Protein 3ZY2 (pdb70)

B-factor: mean 23.76, std 9.22, range [5.81, 53.44]

GO terms:
  GO:0036066 protein O-linked glycosylation via fucose (P, IDA)
  GO:0046922 peptide-O-fucosyltransferase activity (F, IDA)

Solvent-accessible surface area: 15994 Å² total; per-residue (Å²): 159,64,26,116,51,2,6,0,0,0,0,0,8,84,31,139,6,4,29,0,0,1,11,0,0,7,0,0,27,7,0,105,59,24,71,10,6,0,0,0,0,7,0,4,17,74,119,66,132,119,27,103,29,9,64,2,66,100,0,1,62,46,52,13,0,50,162,34,14,108,22,20,27,14,108,78,0,39,135,157,8,14,76,119,27,1,37,86,126,60,15,55,1,4,9,117,72,59,119,197,193,84,5,1,74,11,60,124,56,95,8,53,10,45,1,0,82,103,11,124,0,69,43,93,27,51,28,61,8,27,103,9,96,60,6,46,105,88,131,10,125,125,68,3,62,28,164,102,38,14,4,1,0,2,8,58,8,2,6,44,56,43,7,105,39,181,19,55,55,10,1,92,50,4,126,9,10,76,92,1,28,76,76,0,84,141,31,17,104,86,57,6,57,119,43,0,0,0,0,5,4,46,34,28,62,84,7,62,116,52,0,100,142,39,78,78,127,68,30,174,49,44,66,4,0,28,16,18,10,12,134,51,10,134,124,27,72,3,43,123,100,12,0,31,18,37,114,132,56,10,40,125,43,1,38,96,54,0,37,69,58,36,4,109,2,0,0,0,1,12,61,132,42,14,5,38,115,74,0,29,108,28,0,130,113,98,162,17,102,4,48,74,23,146,120,41,64,47,14,1,0,1,3,0,0,2,89,2,48,15,0,2,0,2,0,0,2,11,36,0,5,0,0,41,2,26,3,38,51,47,47,192,76,97,128,83,32,18,12,3,40,105

Sequence (342 aa):
ATDPNGYIVFCPCMGRFGNQVDQFLGVLAFAKALDRTLVLPNFIEFKHPETKMIPFEFLFQVGTVAKYTRVVTMQEFTKKIMPTVWPPEKRKAFCWTPRQEPGCHSKEGNPFGPYWDQIDVSFVGDEYFGDIPGGFDLKWLEKFPSEEYPVLAFSSAPAPFPSKGKVWSIQKYLRWSSRITEQAKKFISANLAKPFVAVHLRNDADWVRVCEHIDTTTNRPLFASEQCLGEGHHLGTLTKEICSPSKQQILEQIVEKVGSIGAKSVFVASDKDHMIDEINEALKPYEIEAHRQEPDDMYTSLAIMGRADLFVGNCVSTFSHIVKRERDHAGQSPRPSAFFGI

Nearest PDB structures (foldseek):
  3zy2-assembly1_A-2  TM=1.003E+00  e=2.128E-72  Caenorhabditis elegans
  3zy6-assembly1_A-2  TM=1.002E+00  e=1.159E-68  Caenorhabditis elegans
  3zy5-assembly1_A-2  TM=9.896E-01  e=3.744E-67  Caenorhabditis elegans
  3zy4-assembly1_A-2  TM=9.705E-01  e=1.973E-64  Caenorhabditis elegans
  5ux6-assembly2_B  TM=9.312E-01  e=9.063E-37  Homo sapiens

Radius of gyration: 21.38 Å; Cα contacts (8 Å, |Δi|>4): 638; chains: 1; bounding box: 46×38×68 Å

Foldseek 3Di:
DADLQAEEEEELFDDADLSSVQLVLQLLVLCQLSVHAYAFAFHWDDPDPDIDTHWLQQWFPPVLLVVSDHYDYPCCCLPPNCVPQPNQVLAEEEDAFFDDVTADPQQPDPPSVVRCVVSPHDHDYYDHQNPPPPQSVRVCCVVAPCVSPNYHYYSHRSGDPNHDPVSLLSLLSGHTHPVLLVVLVVCCVVPFDPQEEEEEAEDDPVQLVVQVPDDQVCQAAAGQLCLPQNVRSVNDHDHSCLSHNDPVLVLVVNLVVCVVRVGQEYEYAYPDCSCQVVNQVSCVVSPHGYDYDVVHDLSSSLSNQLVHQEYEYRRNDSSVSSSQSSQCHNDPHHRYYHYRPD

InterPro domains:
  IPR019378 GDP-fucose protein O-fucosyltransferase [PF10250] (31-366)
  IPR039922 GDP-fucose protein O-fucosyltransferase 1 [PTHR21420] (7-387)
  IPR039922 GDP-fucose protein O-fucosyltransferase 1 [cd11302] (27-381)

Secondary structure (DSSP, 8-state):
---TT-EEEE---SSSHHHHHHHHHHHHHHHHHHT-EEEPPPEEE-SSSS-EEE-HHHHB-HHHHTTTS-EE-HHHIIIIIHHHHS-GGG-EEEESS-B---B--TTSSTTHHHHHHHTT----EEEE-TTSTTTT---HHHHS-TTT-SEEEESS-SS-SSPPGGGGGGGGG--B-HHHHHHHHHHHHHH-PSSEEEEEE---HHHHHHHHT--TTT----TTTHHHH-GGGTT----HHHHS--HHHHHHHHHHHHHHHT-SEEEEEESS---HHHHHHHHGGGT--EE--SS--HHHHHHHHHHSSEEEE-TT-HHHHHHHHHHHHSSSSPPPEEETT-

Structure (mmCIF, N/CA/C/O backbone):
data_3ZY2
#
_entry.id   3ZY2
#
_cell.length_a   145.018
_cell.length_b   38.247
_cell.length_c   68.196
_cell.angle_alpha   90.00
_cell.angle_beta   103.07
_cell.angle_gamma   90.00
#
_symmetry.space_group_name_H-M   'C 1 2 1'
#
loop_
_entity.id
_entity.type
_entity.pdbx_description
1 polymer 'PUTATIVE GDP-FUCOSE PROTEIN O-FUCOSYLTRANSFERASE 1'
2 non-polymer 'MANGANESE (II) ION'
3 non-polymer "GUANOSINE-5'-DIPHOSPHATE"
4 water water
#
loop_
_atom_site.group_PDB
_atom_site.id
_atom_site.type_symbol
_atom_site.label_atom_id
_atom_site.label_alt_id
_atom_site.label_comp_id
_atom_site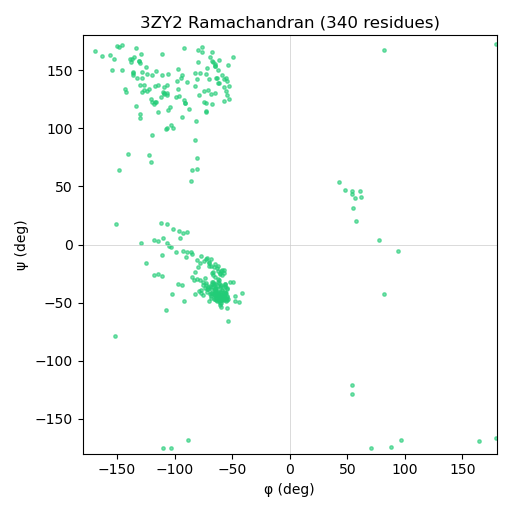.label_asym_id
_atom_site.label_entity_id
_atom_site.label_seq_id
_atom_site.pdbx_PDB_ins_code
_atom_site.Cartn_x
_atom_site.Cartn_y
_atom_site.Cartn_z
_atom_site.occupancy
_atom_site.B_iso_or_equiv
_atom_site.auth_seq_id
_atom_site.auth_comp_id
_atom_site.auth_asym_id
_atom_site.auth_atom_id
_atom_site.pdbx_PDB_model_num
ATOM 1 N N . ALA A 1 4 ? 34.753 -27.060 -7.838 1.00 42.80 25 ALA A N 1
ATOM 2 C CA . ALA A 1 4 ? 33.547 -27.359 -8.655 1.00 42.41 25 ALA A CA 1
ATOM 3 C C . ALA A 1 4 ? 32.272 -27.031 -7.878 1.00 40.38 25 ALA A C 1
ATOM 4 O O . ALA A 1 4 ? 32.279 -26.991 -6.645 1.00 40.65 25 ALA A O 1
ATOM 6 N N . THR A 1 5 ? 31.189 -26.785 -8.604 1.00 39.27 26 THR A N 1
ATOM 7 C CA . THR A 1 5 ? 29.890 -26.521 -7.985 1.00 36.91 26 THR A CA 1
ATOM 8 C C . THR A 1 5 ? 29.111 -27.829 -7.843 1.00 35.97 26 THR A C 1
ATOM 9 O O . THR A 1 5 ? 29.502 -28.858 -8.396 1.00 36.92 26 THR A O 1
ATOM 13 N N . ASP A 1 6 ? 28.016 -27.791 -7.093 1.00 33.26 27 ASP A N 1
ATOM 14 C CA . ASP A 1 6 ? 27.177 -28.968 -6.883 1.00 32.19 27 ASP A CA 1
ATOM 15 C C . ASP A 1 6 ? 26.372 -29.309 -8.151 1.00 32.31 27 ASP A C 1
ATOM 16 O O . ASP A 1 6 ? 25.498 -28.542 -8.568 1.00 31.20 27 ASP A O 1
ATOM 21 N N . PRO A 1 7 ? 26.673 -30.473 -8.770 1.00 33.22 28 PRO A N 1
ATOM 22 C CA . PRO A 1 7 ? 25.951 -30.891 -9.976 1.00 33.58 28 PRO A CA 1
ATOM 23 C C . PRO A 1 7 ? 24.447 -31.031 -9.765 1.00 32.67 28 PRO A C 1
ATOM 24 O O . PRO A 1 7 ? 23.687 -30.907 -10.728 1.00 32.73 28 PRO A O 1
ATOM 28 N N . ASN A 1 8 ? 24.030 -31.303 -8.526 1.00 31.81 29 ASN A N 1
ATOM 29 C CA . ASN A 1 8 ? 22.604 -31.397 -8.196 1.00 30.68 29 ASN A CA 1
ATOM 30 C C . ASN A 1 8 ? 21.921 -30.041 -8.056 1.00 29.46 29 ASN A C 1
ATOM 31 O O . ASN A 1 8 ? 20.700 -29.956 -8.055 1.00 28.75 29 ASN A O 1
ATOM 36 N N . GLY A 1 9 ? 22.712 -28.985 -7.913 1.00 27.95 30 GLY A N 1
ATOM 37 C CA . GLY A 1 9 ? 22.143 -27.649 -7.826 1.00 25.86 30 GLY A CA 1
ATOM 38 C C . GLY A 1 9 ? 21.966 -27.142 -6.408 1.00 24.26 30 GLY A C 1
ATOM 39 O O . GLY A 1 9 ? 22.483 -27.737 -5.438 1.00 24.36 30 GLY A O 1
ATOM 40 N N . TYR A 1 10 ? 21.229 -26.042 -6.309 1.00 22.91 31 TYR A N 1
ATOM 41 C CA . TYR A 1 10 ? 21.115 -25.254 -5.070 1.00 21.36 31 TYR A CA 1
ATOM 42 C C . TYR A 1 10 ? 19.682 -24.923 -4.703 1.00 20.64 31 TYR A C 1
ATOM 43 O O . TYR A 1 10 ? 18.781 -24.914 -5.549 1.00 20.49 31 TYR A O 1
ATOM 52 N N . ILE A 1 11 ? 19.486 -24.632 -3.421 1.00 19.08 32 ILE A N 1
ATOM 53 C CA . ILE A 1 11 ? 18.253 -24.039 -2.922 1.00 17.79 32 ILE A CA 1
ATOM 54 C C . ILE A 1 11 ? 18.619 -22.741 -2.231 1.00 17.25 32 ILE A C 1
ATOM 55 O O . ILE A 1 11 ? 19.552 -22.725 -1.430 1.00 16.80 32 ILE A O 1
ATOM 60 N N . VAL A 1 12 ? 17.880 -21.681 -2.525 1.00 16.63 33 VAL A N 1
ATOM 61 C CA . VAL A 1 12 ? 18.046 -20.389 -1.827 1.00 16.83 33 VAL A CA 1
ATOM 62 C C . VAL A 1 12 ? 16.662 -19.903 -1.439 1.00 16.70 33 VAL A C 1
ATOM 63 O O . VAL A 1 12 ? 15.685 -20.140 -2.171 1.00 16.67 33 VAL A O 1
ATOM 67 N N . PHE A 1 13 ? 16.550 -19.282 -0.270 1.00 16.66 34 PHE A N 1
ATOM 68 C CA . PHE A 1 13 ? 15.231 -18.855 0.215 1.00 16.84 34 PHE A CA 1
ATOM 69 C C . PHE A 1 13 ? 15.338 -17.659 1.126 1.00 17.03 34 PHE A C 1
ATOM 70 O O . PHE A 1 13 ? 16.417 -17.381 1.693 1.00 15.86 34 PHE A O 1
ATOM 78 N N . CYS A 1 14 ? 14.209 -16.969 1.259 1.00 17.79 35 CYS A N 1
ATOM 79 C CA . CYS A 1 14 ? 14.031 -15.912 2.246 1.00 18.12 35 CYS A CA 1
ATOM 80 C C . CYS A 1 14 ? 13.299 -16.452 3.469 1.00 17.58 35 CYS A C 1
ATOM 81 O O . CYS A 1 14 ? 12.201 -17.014 3.310 1.00 17.58 35 CYS A O 1
ATOM 84 N N . PRO A 1 15 ? 13.871 -16.251 4.682 1.00 17.57 36 PRO A N 1
ATOM 85 C CA . PRO A 1 15 ? 13.109 -16.533 5.893 1.00 17.22 36 PRO A CA 1
ATOM 86 C C . PRO A 1 15 ? 12.215 -15.323 6.124 1.00 17.11 36 PRO A C 1
ATOM 87 O O . PRO A 1 15 ? 12.470 -14.494 7.002 1.00 16.16 36 PRO A O 1
ATOM 91 N N . CYS A 1 16 ? 11.179 -15.229 5.302 1.00 17.28 37 CYS A N 1
ATOM 92 C CA . CYS A 1 16 ? 10.469 -13.968 5.122 1.00 18.19 37 CYS A CA 1
ATOM 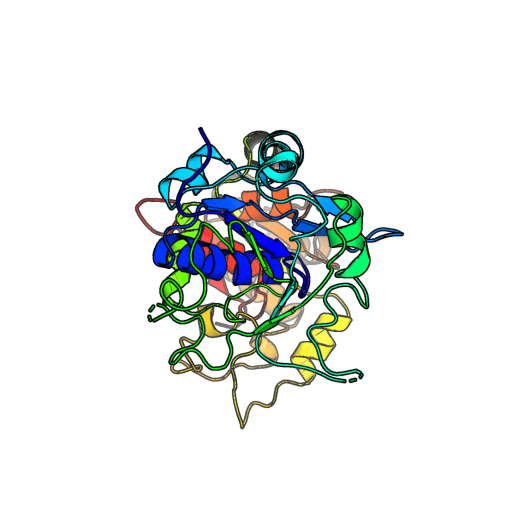93 C C . CYS A 1 16 ? 9.234 -13.835 5.988 1.00 18.58 37 CYS A C 1
ATOM 94 O O . CYS A 1 16 ? 8.433 -12.924 5.788 1.00 18.53 37 CYS A O 1
ATOM 97 N N . MET A 1 17 ? 9.101 -14.740 6.945 1.00 16.97 38 MET A N 1
ATOM 98 C CA . MET A 1 17 ? 7.995 -14.680 7.879 1.00 17.85 38 MET A CA 1
ATOM 99 C C . MET A 1 17 ? 8.432 -14.537 9.325 1.00 16.20 38 MET A C 1
ATOM 100 O O . MET A 1 17 ? 9.179 -15.353 9.861 1.00 16.12 38 MET A O 1
ATOM 105 N N . GLY A 1 18 ? 7.949 -13.468 9.939 1.00 15.71 39 GLY A N 1
ATOM 106 C CA . GLY A 1 18 ? 8.170 -13.229 11.354 1.00 15.46 39 GLY A CA 1
ATOM 107 C C . GLY A 1 18 ? 9.590 -12.853 11.753 1.00 14.47 39 GLY A C 1
ATOM 108 O O . GLY A 1 18 ? 10.476 -12.637 10.917 1.00 14.37 39 GLY A O 1
ATOM 109 N N . ARG A 1 19 ? 9.787 -12.734 13.059 1.00 14.00 40 ARG A N 1
ATOM 110 C CA . ARG A 1 19 ? 11.072 -12.365 13.625 1.00 12.88 40 ARG A CA 1
ATOM 111 C C . ARG A 1 19 ? 11.941 -13.594 13.874 1.00 11.71 40 ARG A C 1
ATOM 112 O O . ARG A 1 19 ? 11.654 -14.663 13.332 1.00 11.30 40 ARG A O 1
ATOM 120 N N . PHE A 1 20 ? 13.040 -13.436 14.611 1.00 11.75 41 PHE A N 1
ATOM 121 C CA . PHE A 1 20 ? 14.096 -14.472 14.624 1.00 11.00 41 PHE A CA 1
ATOM 122 C C . PHE A 1 20 ? 13.632 -15.865 15.000 1.00 11.38 41 PHE A C 1
ATOM 123 O O . PHE A 1 20 ? 14.036 -16.857 14.356 1.00 12.42 41 PHE A O 1
ATOM 131 N N . GLY A 1 21 ? 12.765 -15.958 16.002 1.00 11.01 42 GLY A N 1
ATOM 132 C CA . GLY A 1 21 ? 12.283 -17.282 16.396 1.00 11.21 42 GLY A CA 1
ATOM 133 C C . GLY A 1 21 ? 11.512 -17.958 15.277 1.00 11.10 42 GLY A C 1
ATOM 134 O O . GLY A 1 21 ? 11.668 -19.154 15.057 1.00 11.93 42 GLY A O 1
ATOM 135 N N . ASN A 1 22 ? 10.684 -17.208 14.562 1.00 11.34 43 ASN A N 1
ATOM 136 C CA . ASN A 1 22 ? 9.964 -17.777 13.407 1.00 11.69 43 ASN A CA 1
ATOM 137 C C . ASN A 1 22 ? 10.914 -18.186 12.275 1.00 11.29 43 ASN A C 1
ATOM 138 O O . ASN A 1 22 ? 10.728 -19.237 11.639 1.00 11.73 43 ASN A O 1
ATOM 143 N N . GLN A 1 23 ? 11.958 -17.390 12.050 1.00 11.35 44 GLN A N 1
ATOM 144 C CA . GLN A 1 23 ? 12.888 -17.625 10.953 1.00 11.60 44 GLN A CA 1
ATOM 145 C C . GLN A 1 23 ? 13.681 -18.891 11.217 1.00 10.73 44 GLN A C 1
ATOM 146 O O . GLN A 1 23 ? 13.867 -19.722 10.310 1.00 11.90 44 GLN A O 1
ATOM 152 N N . VAL A 1 24 ? 14.160 -19.045 12.459 1.00 10.88 45 VAL A N 1
ATOM 153 C CA . VAL A 1 24 ? 14.901 -20.251 12.825 1.00 11.00 45 VAL A CA 1
ATOM 154 C C . VAL A 1 24 ? 13.983 -21.472 12.758 1.00 11.62 45 VAL A C 1
ATOM 155 O O . VAL A 1 24 ? 14.391 -22.520 12.285 1.00 11.25 45 VAL A O 1
ATOM 159 N N . ASP A 1 25 ? 12.738 -21.325 13.222 1.00 11.90 46 ASP A N 1
ATOM 160 C CA . ASP A 1 25 ? 11.749 -22.421 13.226 1.00 12.65 46 ASP A CA 1
ATOM 161 C C . ASP A 1 25 ? 11.544 -22.986 11.806 1.00 12.58 46 ASP A C 1
ATOM 162 O O . ASP A 1 25 ? 11.575 -24.210 11.594 1.00 14.67 46 ASP A O 1
ATOM 167 N N . GLN A 1 26 ? 11.414 -22.092 10.829 1.00 13.04 47 GLN A N 1
ATOM 168 C CA . GLN A 1 26 ? 11.248 -22.537 9.438 1.00 13.03 47 GLN A CA 1
ATOM 169 C C . GLN A 1 26 ? 12.584 -23.020 8.873 1.00 12.44 47 GLN A C 1
ATOM 170 O O . GLN A 1 26 ? 12.621 -23.979 8.101 1.00 12.63 47 GLN A O 1
ATOM 176 N N . PHE A 1 27 ? 13.694 -22.404 9.274 1.00 12.33 48 PHE A N 1
ATOM 177 C CA . PHE A 1 27 ? 15.025 -22.806 8.771 1.00 11.76 48 PHE A CA 1
ATOM 178 C C . PHE A 1 27 ? 15.353 -24.288 9.067 1.00 11.77 48 PHE A C 1
ATOM 179 O O . PHE A 1 27 ? 15.889 -24.979 8.216 1.00 12.73 48 PHE A O 1
ATOM 187 N N . LEU A 1 28 ? 14.976 -24.775 10.253 1.00 11.21 49 LEU A N 1
ATOM 188 C CA . LEU A 1 28 ? 15.135 -26.214 10.576 1.00 12.56 49 LEU A CA 1
ATOM 189 C C . LEU A 1 28 ? 14.440 -27.086 9.538 1.00 11.89 49 LEU A C 1
ATOM 190 O O . LEU A 1 28 ? 15.010 -28.081 9.081 1.00 13.91 49 LEU A O 1
ATOM 195 N N . GLY A 1 29 ? 13.202 -26.735 9.189 1.00 13.15 50 GLY A N 1
ATOM 196 C CA . GLY A 1 29 ? 12.462 -27.474 8.143 1.00 13.82 50 GLY A CA 1
ATOM 197 C C . GLY A 1 29 ? 13.114 -27.369 6.781 1.00 14.54 50 GLY A C 1
ATOM 198 O O . GLY A 1 29 ? 13.156 -28.332 6.018 1.00 15.18 50 GLY A O 1
ATOM 199 N N . VAL A 1 30 ? 13.670 -26.199 6.476 1.00 13.57 51 VAL A N 1
ATOM 200 C CA . VAL A 1 30 ? 14.344 -26.041 5.186 1.00 13.97 51 VAL A CA 1
ATOM 201 C C . VAL A 1 30 ? 15.622 -26.872 5.092 1.00 15.40 51 VAL A C 1
ATOM 202 O O . VAL A 1 30 ? 15.923 -27.459 4.050 1.00 15.43 51 VAL A O 1
ATOM 206 N N . LEU A 1 31 ? 16.366 -26.948 6.188 1.00 14.48 52 LEU A N 1
ATOM 207 C CA . LEU A 1 31 ? 17.549 -27.799 6.227 1.00 15.10 52 LEU A CA 1
ATOM 208 C C . LEU A 1 31 ? 17.183 -29.246 5.884 1.00 15.56 52 LEU A C 1
ATOM 209 O O . LEU A 1 31 ? 17.864 -29.868 5.063 1.00 16.80 52 LEU A O 1
ATOM 214 N N . ALA A 1 32 ? 16.104 -29.744 6.492 1.00 15.46 53 ALA A N 1
ATOM 215 C CA . ALA A 1 32 ? 15.637 -31.120 6.234 1.00 16.09 53 ALA A CA 1
ATOM 216 C C . ALA A 1 32 ? 15.223 -31.292 4.767 1.00 17.32 53 ALA A C 1
ATOM 217 O O . ALA A 1 32 ? 15.553 -32.310 4.117 1.00 18.78 53 ALA A O 1
ATOM 219 N N . PHE A 1 33 ? 14.510 -30.289 4.247 1.00 16.41 54 PHE A N 1
ATOM 220 C CA . PHE A 1 33 ? 14.076 -30.277 2.850 1.00 18.57 54 PHE A CA 1
ATOM 221 C C . PHE A 1 33 ? 15.253 -30.348 1.870 1.00 19.11 54 PHE A C 1
ATOM 222 O O . PHE A 1 33 ? 15.231 -31.151 0.921 1.00 20.53 54 PHE A O 1
ATOM 230 N N . ALA A 1 34 ? 16.289 -29.534 2.101 1.00 19.48 55 ALA A N 1
ATOM 231 C CA . ALA A 1 34 ? 17.470 -29.501 1.230 1.00 20.21 55 ALA A CA 1
ATOM 232 C C . ALA A 1 34 ? 18.193 -30.843 1.243 1.00 21.50 55 ALA A C 1
ATOM 233 O O . ALA A 1 34 ? 18.618 -31.330 0.194 1.00 22.33 55 ALA A O 1
ATOM 235 N N . LYS A 1 35 ? 18.325 -31.446 2.424 1.00 21.44 56 LYS A N 1
ATOM 236 C CA . LYS A 1 35 ? 18.997 -32.735 2.542 1.00 22.66 56 LYS A CA 1
ATOM 237 C C . LYS A 1 35 ? 18.208 -33.784 1.770 1.00 23.81 56 LYS A C 1
ATOM 238 O O . LYS A 1 35 ? 18.801 -34.600 1.044 1.00 25.57 56 LYS A O 1
ATOM 244 N N . ALA A 1 36 ? 16.883 -33.746 1.907 1.00 23.33 57 ALA A N 1
ATOM 245 C CA . ALA A 1 36 ? 16.030 -34.732 1.213 1.00 24.99 57 ALA A CA 1
ATOM 246 C C . ALA A 1 36 ? 16.100 -34.578 -0.304 1.00 25.93 57 ALA A C 1
ATOM 247 O O . ALA A 1 36 ? 16.100 -35.590 -1.025 1.00 27.00 57 ALA A O 1
ATOM 249 N N . LEU A 1 37 ? 16.169 -33.336 -0.791 1.00 25.48 58 LEU A N 1
ATOM 250 C CA . LEU A 1 37 ? 16.299 -33.081 -2.232 1.00 26.67 58 LEU A CA 1
ATOM 251 C C . LEU A 1 37 ? 17.710 -33.298 -2.790 1.00 27.19 58 LEU A C 1
ATOM 252 O O . LEU A 1 37 ? 17.909 -33.289 -4.018 1.00 27.85 58 LEU A O 1
ATOM 257 N N . ASP A 1 38 ? 18.670 -33.486 -1.886 1.00 26.56 59 ASP A N 1
ATOM 258 C CA . ASP A 1 38 ? 20.092 -33.587 -2.211 1.00 26.74 59 ASP A CA 1
ATOM 259 C C . ASP A 1 38 ? 20.615 -32.398 -3.024 1.00 25.80 59 ASP A C 1
ATOM 260 O O . ASP A 1 38 ? 21.390 -32.554 -3.963 1.00 26.89 59 ASP A O 1
ATOM 265 N N . ARG A 1 39 ? 20.206 -31.199 -2.619 1.00 23.52 60 ARG A N 1
ATOM 266 C CA . ARG A 1 39 ? 20.723 -29.968 -3.179 1.00 22.45 60 ARG A CA 1
ATOM 267 C C . ARG A 1 39 ? 21.448 -29.228 -2.060 1.00 21.61 60 ARG A C 1
ATOM 268 O O . ARG A 1 39 ? 21.067 -29.332 -0.885 1.00 22.80 60 ARG A O 1
ATOM 276 N N . THR A 1 40 ? 22.471 -28.478 -2.435 1.00 20.31 61 THR A N 1
ATOM 277 C CA . THR A 1 40 ? 23.180 -27.624 -1.483 1.00 20.05 61 THR A CA 1
ATOM 278 C C . THR A 1 40 ? 22.291 -26.452 -1.085 1.00 18.84 61 THR A C 1
ATOM 279 O O . THR A 1 40 ? 21.677 -25.815 -1.946 1.00 19.58 61 THR A O 1
ATOM 283 N N . LEU A 1 41 ? 22.212 -26.184 0.227 1.00 17.80 62 LEU A N 1
ATOM 284 C CA . LEU A 1 41 ? 21.430 -25.064 0.739 1.00 17.05 62 LEU A CA 1
ATOM 285 C C . LEU A 1 41 ? 22.285 -23.823 0.868 1.00 16.23 62 LEU A C 1
ATOM 286 O O . LEU A 1 41 ? 23.320 -23.842 1.547 1.00 17.49 62 LEU A O 1
ATOM 291 N N . VAL A 1 42 ? 21.845 -22.737 0.231 1.00 16.01 63 VAL A N 1
ATOM 292 C CA . VAL A 1 42 ? 22.428 -21.430 0.463 1.00 15.42 63 VAL A CA 1
ATOM 293 C C . VAL A 1 42 ? 21.942 -20.945 1.826 1.00 14.45 63 VAL A C 1
ATOM 294 O O . VAL A 1 42 ? 20.738 -20.877 2.076 1.00 15.03 63 VAL A O 1
ATOM 298 N N . LEU A 1 43 ? 22.887 -20.650 2.715 1.00 14.56 64 LEU A N 1
ATOM 299 C CA . LEU A 1 43 ? 22.515 -20.263 4.071 1.00 14.79 64 LEU A CA 1
ATOM 300 C C . LEU A 1 43 ? 21.827 -18.887 4.021 1.00 15.19 64 LEU A C 1
ATOM 301 O O . LEU A 1 43 ? 22.322 -17.948 3.382 1.00 16.91 64 LEU A O 1
ATOM 306 N N . PRO A 1 44 ? 20.640 -18.755 4.650 1.00 14.68 65 PRO A N 1
ATOM 307 C CA . PRO A 1 44 ? 19.878 -17.520 4.522 1.00 15.02 65 PRO A CA 1
ATOM 308 C C . PRO A 1 44 ? 20.510 -16.367 5.282 1.00 14.60 65 PRO A C 1
ATOM 309 O O . PRO A 1 44 ? 21.207 -16.590 6.284 1.00 16.02 65 PRO A O 1
ATOM 313 N N . ASN A 1 45 ? 20.287 -15.145 4.816 1.00 13.40 66 ASN A N 1
ATOM 314 C CA . ASN A 1 45 ? 20.442 -13.995 5.707 1.00 13.91 66 ASN A CA 1
ATOM 315 C C . ASN A 1 45 ? 19.248 -14.002 6.634 1.00 12.92 66 ASN A C 1
ATOM 316 O O . ASN A 1 45 ? 18.087 -14.191 6.192 1.00 13.79 66 ASN A O 1
ATOM 321 N N . PHE A 1 46 ? 19.508 -13.845 7.925 1.00 11.83 67 PHE A N 1
ATOM 322 C CA . PHE A 1 46 ? 18.396 -13.590 8.850 1.00 12.12 67 PHE A CA 1
ATOM 323 C C . PHE A 1 46 ? 17.972 -12.141 8.801 1.00 13.20 67 PHE A C 1
ATOM 324 O O . PHE A 1 46 ? 18.653 -11.328 8.206 1.00 14.07 67 PHE A O 1
ATOM 332 N N . ILE A 1 47 ? 16.830 -11.837 9.392 1.00 12.87 68 ILE A N 1
ATOM 333 C CA . ILE A 1 47 ? 16.218 -10.541 9.197 1.00 13.46 68 ILE A CA 1
ATOM 334 C C . ILE A 1 47 ? 15.891 -9.910 10.534 1.00 13.89 68 ILE A C 1
ATOM 335 O O . ILE A 1 47 ? 15.284 -10.542 11.393 1.00 13.62 68 ILE A O 1
ATOM 340 N N . GLU A 1 48 ? 16.293 -8.643 10.692 1.00 14.51 69 GLU A N 1
ATOM 341 C CA . GLU A 1 48 ? 15.989 -7.829 11.877 1.00 15.79 69 GLU A CA 1
ATOM 342 C C . GLU A 1 48 ? 15.094 -6.684 11.481 1.00 17.53 69 GLU A C 1
ATOM 343 O O . GLU A 1 48 ? 15.337 -6.038 10.468 1.00 17.46 69 GLU A O 1
ATOM 349 N N . PHE A 1 49 ? 14.084 -6.410 12.290 1.00 19.08 70 PHE A N 1
ATOM 350 C CA . PHE A 1 49 ? 13.153 -5.334 12.000 1.00 22.47 70 PHE A CA 1
ATOM 351 C C . PHE A 1 49 ? 13.239 -4.135 12.935 1.00 24.32 70 PHE A C 1
ATOM 352 O O . PHE A 1 49 ? 12.609 -3.102 12.653 1.00 26.51 70 PHE A O 1
ATOM 360 N N . LYS A 1 50 ? 14.006 -4.238 14.018 1.00 25.28 71 LYS A N 1
ATOM 361 C CA . LYS A 1 50 ? 14.035 -3.172 15.033 1.00 27.77 71 LYS A CA 1
ATOM 362 C C . LYS A 1 50 ? 15.043 -2.067 14.664 1.00 28.24 71 LYS A C 1
ATOM 363 O O . LYS A 1 50 ? 15.948 -1.722 15.422 1.00 29.27 71 LYS A O 1
ATOM 369 N N . HIS A 1 51 ? 14.862 -1.531 13.464 1.00 28.59 72 HIS A N 1
ATOM 370 C CA . HIS A 1 51 ? 15.723 -0.500 12.907 1.00 29.37 72 HIS A CA 1
ATOM 371 C C . HIS A 1 51 ? 14.866 0.378 12.015 1.00 30.21 72 HIS A C 1
ATOM 372 O O . HIS A 1 51 ? 13.716 0.034 11.725 1.00 30.90 72 HIS A O 1
ATOM 379 N N . PRO A 1 52 ? 15.416 1.523 11.560 1.00 30.44 73 PRO A N 1
ATOM 380 C CA . PRO A 1 52 ? 14.656 2.366 10.648 1.00 31.14 73 PRO A CA 1
ATOM 381 C C . PRO A 1 52 ? 14.339 1.648 9.342 1.00 30.38 73 PRO A C 1
ATOM 382 O O . PRO A 1 52 ? 13.371 2.005 8.651 1.00 31.60 73 PRO A O 1
ATOM 386 N N . GLU A 1 53 ? 15.143 0.634 9.019 1.00 28.78 74 GLU A N 1
ATOM 387 C CA . GLU A 1 53 ? 14.905 -0.188 7.846 1.00 27.32 74 GLU A CA 1
ATOM 388 C C . GLU A 1 53 ? 15.169 -1.646 8.206 1.00 25.17 74 GLU A C 1
ATOM 389 O O . GLU A 1 53 ? 15.828 -1.938 9.197 1.00 25.44 74 GLU A O 1
ATOM 395 N N . THR A 1 54 ? 14.606 -2.544 7.411 1.00 22.72 75 THR A N 1
ATOM 396 C CA . THR A 1 54 ? 14.838 -3.985 7.561 1.00 20.59 75 THR A CA 1
ATOM 397 C C . THR A 1 54 ? 16.344 -4.230 7.354 1.00 19.51 75 THR A C 1
ATOM 398 O O . THR A 1 54 ? 16.970 -3.619 6.474 1.00 20.88 75 THR A O 1
ATOM 402 N N . LYS A 1 55 ? 16.924 -5.101 8.174 1.00 18.11 76 LYS A N 1
ATOM 403 C CA . LYS A 1 55 ? 18.354 -5.335 8.126 1.00 17.98 76 LYS A CA 1
ATOM 404 C C . LYS A 1 55 ? 18.626 -6.825 7.961 1.00 16.73 76 LYS A C 1
ATOM 405 O O . LYS A 1 55 ? 18.041 -7.632 8.678 1.00 16.12 76 LYS A O 1
ATOM 411 N N . MET A 1 56 ? 19.522 -7.165 7.034 1.00 17.39 77 MET A N 1
ATOM 412 C CA . MET A 1 56 ? 19.906 -8.567 6.785 1.00 18.00 77 MET A CA 1
ATOM 413 C C . MET A 1 56 ? 21.160 -8.925 7.496 1.00 17.01 77 MET A C 1
ATOM 414 O O . MET A 1 56 ? 22.163 -8.204 7.371 1.00 19.17 77 MET A O 1
ATOM 419 N N . ILE A 1 57 ? 21.141 -10.093 8.152 1.00 16.07 78 ILE A N 1
ATOM 420 C CA . ILE A 1 57 ? 22.258 -10.534 8.969 1.00 15.69 78 ILE A CA 1
ATOM 421 C C . ILE A 1 57 ? 22.834 -11.824 8.378 1.00 15.61 78 ILE A C 1
ATOM 422 O O . ILE A 1 57 ? 22.112 -12.779 8.198 1.00 15.73 78 ILE A O 1
ATOM 427 N N . PRO A 1 58 ? 24.137 -11.840 8.037 1.00 16.33 79 PRO A N 1
ATOM 428 C CA . PRO A 1 58 ? 24.655 -13.090 7.472 1.00 16.19 79 PRO A CA 1
ATOM 429 C C . PRO A 1 58 ? 24.571 -14.246 8.476 1.00 15.12 79 PRO A C 1
ATOM 430 O O . PRO A 1 58 ? 24.795 -14.049 9.698 1.00 15.27 79 PRO A O 1
ATOM 434 N N . PHE A 1 59 ? 24.264 -15.434 7.955 1.00 14.25 80 PHE A N 1
ATOM 435 C CA . PHE A 1 59 ? 24.167 -16.635 8.774 1.00 13.81 80 PHE A CA 1
ATOM 436 C C . PHE A 1 59 ? 25.374 -16.781 9.703 1.00 13.87 80 PHE A C 1
ATOM 437 O O . PHE A 1 59 ? 25.213 -17.019 10.899 1.00 12.89 80 PHE A O 1
ATOM 445 N N . GLU A 1 60 ? 26.577 -16.636 9.145 1.00 14.95 81 GLU A N 1
ATOM 446 C CA . GLU A 1 60 ? 27.821 -16.902 9.883 1.00 15.32 81 GLU A CA 1
ATOM 447 C C . GLU A 1 60 ? 28.153 -15.854 10.960 1.00 15.34 81 GLU A C 1
ATOM 448 O O . GLU A 1 60 ? 29.031 -16.080 11.791 1.00 16.10 81 GLU A O 1
ATOM 454 N N . PHE A 1 61 ? 27.447 -14.728 10.952 1.00 15.44 82 PHE A N 1
ATOM 455 C CA . PHE A 1 61 ? 27.555 -13.768 12.051 1.00 15.59 82 PHE A CA 1
ATOM 456 C C . PHE A 1 61 ? 26.970 -14.389 13.317 1.00 14.45 82 PHE A C 1
ATOM 457 O O . PHE A 1 61 ? 27.457 -14.144 14.426 1.00 15.44 82 PHE A O 1
ATOM 465 N N . LEU A 1 62 ? 25.962 -15.241 13.132 1.00 13.52 83 LEU A N 1
ATOM 466 C CA . LEU A 1 62 ? 25.189 -15.812 14.251 1.00 12.20 83 LEU A CA 1
ATOM 467 C C . LEU A 1 62 ? 25.572 -17.246 14.584 1.00 12.39 83 LEU A C 1
ATOM 468 O O . LEU A 1 62 ? 25.641 -17.604 15.746 1.00 13.34 83 LEU A O 1
ATOM 473 N N . PHE A 1 63 ? 25.773 -18.067 13.561 1.00 12.43 84 PHE A N 1
ATOM 474 C CA . PHE A 1 63 ? 26.008 -19.510 13.735 1.00 13.04 84 PHE A CA 1
ATOM 475 C C . PHE A 1 63 ? 27.247 -19.991 12.990 1.00 14.33 84 PHE A C 1
ATOM 476 O O . PHE A 1 63 ? 27.746 -19.318 12.080 1.00 16.66 84 PHE A O 1
ATOM 484 N N . GLN A 1 64 ? 27.735 -21.179 13.348 1.00 14.29 85 GLN A N 1
ATOM 485 C CA . GLN A 1 64 ? 28.983 -21.718 12.753 1.00 15.06 85 GLN A CA 1
ATOM 486 C C . GLN A 1 64 ? 28.682 -22.550 11.517 1.00 15.30 85 GLN A C 1
ATOM 487 O O . GLN A 1 64 ? 27.941 -23.514 11.580 1.00 15.68 85 GLN A O 1
ATOM 493 N N . VAL A 1 65 ? 29.264 -22.155 10.383 1.00 15.37 86 VAL A N 1
ATOM 494 C CA . VAL A 1 65 ? 29.074 -22.883 9.133 1.00 16.85 86 VAL A CA 1
ATOM 495 C C . VAL A 1 65 ? 29.551 -24.333 9.256 1.00 17.61 86 VAL A C 1
ATOM 496 O O . VAL A 1 65 ? 28.861 -25.255 8.809 1.00 18.28 86 VAL A O 1
ATOM 500 N N . GLY A 1 66 ? 30.703 -24.544 9.897 1.00 18.16 87 GLY A N 1
ATOM 501 C CA . GLY A 1 66 ? 31.240 -25.893 10.081 1.00 19.86 87 GLY A CA 1
ATOM 502 C C . GLY A 1 66 ? 30.279 -26.866 10.736 1.00 19.51 87 GLY A C 1
ATOM 503 O O . GLY A 1 66 ? 30.196 -28.036 10.337 1.00 21.80 87 GLY A O 1
ATOM 504 N N . THR A 1 67 ? 29.522 -26.380 11.710 1.00 17.89 88 THR A N 1
ATOM 505 C CA . THR A 1 67 ? 28.609 -27.233 12.442 1.00 17.60 88 THR A CA 1
ATOM 506 C C . THR A 1 67 ? 27.354 -27.584 11.637 1.00 16.72 88 THR A C 1
ATOM 507 O O . THR A 1 67 ? 26.943 -28.736 11.611 1.00 17.47 88 THR A O 1
ATOM 511 N N . VAL A 1 68 ? 26.775 -26.603 10.952 1.00 15.86 89 VAL A N 1
ATOM 512 C CA . VAL A 1 68 ? 25.584 -26.883 10.167 1.00 16.10 89 VAL A CA 1
ATOM 513 C C . VAL A 1 68 ? 25.886 -27.819 8.989 1.00 16.88 89 VAL A C 1
ATOM 514 O O . VAL A 1 68 ? 25.046 -28.641 8.619 1.00 17.42 89 VAL A O 1
ATOM 518 N N . ALA A 1 69 ? 27.104 -27.712 8.453 1.00 17.27 90 ALA A N 1
ATOM 519 C CA . ALA A 1 69 ? 27.568 -28.569 7.362 1.00 19.50 90 ALA A CA 1
ATOM 520 C C . ALA A 1 69 ? 27.610 -30.041 7.765 1.00 20.53 90 ALA A C 1
ATOM 521 O O . ALA A 1 69 ? 27.629 -30.922 6.897 1.00 21.79 90 ALA A O 1
ATOM 523 N N . LYS A 1 70 ? 27.612 -30.319 9.064 1.00 21.01 91 LYS A N 1
ATOM 524 C CA . LYS A 1 70 ? 27.622 -31.721 9.527 1.00 21.82 91 LYS A CA 1
ATOM 525 C C . LYS A 1 70 ? 26.246 -32.355 9.341 1.00 22.17 91 LYS A C 1
ATOM 526 O O . LYS A 1 70 ? 26.094 -33.592 9.372 1.00 23.64 91 LYS A O 1
ATOM 532 N N . TYR A 1 71 ? 25.246 -31.511 9.106 1.00 20.10 92 TYR A N 1
ATOM 533 C CA . TYR A 1 71 ? 23.914 -32.008 8.819 1.00 20.22 92 TYR A CA 1
ATOM 534 C C . TYR A 1 71 ? 23.661 -32.200 7.324 1.00 19.83 92 TYR A C 1
ATOM 535 O O . TYR A 1 71 ? 23.151 -33.251 6.896 1.00 20.70 92 TYR A O 1
ATOM 544 N N . THR A 1 72 ? 23.992 -31.188 6.528 1.00 19.58 93 THR A N 1
ATOM 545 C CA . THR A 1 72 ? 23.741 -31.235 5.092 1.00 19.86 93 THR A CA 1
ATOM 546 C C . THR A 1 72 ? 24.693 -30.283 4.375 1.00 20.16 93 THR A C 1
ATOM 547 O O . THR A 1 72 ? 25.276 -29.408 5.013 1.00 19.72 93 THR A O 1
ATOM 551 N N . ARG A 1 73 ? 24.848 -30.445 3.059 1.00 20.65 94 ARG A N 1
ATOM 552 C CA . ARG A 1 73 ? 25.678 -29.533 2.282 1.00 20.99 94 ARG A CA 1
ATOM 553 C C . ARG A 1 73 ? 25.123 -28.126 2.255 1.00 19.80 94 ARG A C 1
ATOM 554 O O . ARG A 1 73 ? 23.944 -27.922 1.955 1.00 18.89 94 ARG A O 1
ATOM 562 N N . VAL A 1 74 ? 25.997 -27.173 2.560 1.00 18.98 95 VAL A N 1
ATOM 563 C CA . VAL A 1 74 ? 25.652 -25.766 2.632 1.00 19.24 95 VAL A CA 1
ATOM 564 C C . VAL A 1 74 ? 26.735 -24.901 1.990 1.00 19.49 95 VAL A C 1
ATOM 565 O O . VAL A 1 74 ? 27.896 -25.338 1.866 1.00 21.62 95 VAL A O 1
ATOM 569 N N . VAL A 1 75 ? 26.345 -23.697 1.565 1.00 19.57 96 VAL A N 1
ATOM 570 C CA . VAL A 1 75 ? 27.288 -22.630 1.204 1.00 19.87 96 VAL A CA 1
ATOM 571 C C . VAL A 1 75 ? 26.804 -21.314 1.805 1.00 19.25 96 VAL A C 1
ATOM 572 O O . VAL A 1 75 ? 25.594 -21.098 1.947 1.00 18.24 96 VAL A O 1
ATOM 576 N N . THR A 1 76 ? 27.732 -20.443 2.165 1.00 18.58 97 THR A N 1
ATOM 577 C CA . THR A 1 76 ? 27.341 -19.113 2.633 1.00 18.44 97 THR A CA 1
ATOM 578 C C . THR A 1 76 ? 26.702 -18.302 1.506 1.00 18.43 97 THR A C 1
ATOM 579 O O . THR A 1 76 ? 26.919 -18.582 0.318 1.00 18.68 97 THR A O 1
ATOM 583 N N . MET A 1 77 ? 25.905 -17.305 1.877 1.00 18.74 98 MET A N 1
ATOM 584 C CA . MET A 1 77 ? 25.337 -16.363 0.915 1.00 19.08 98 MET A CA 1
ATOM 585 C C . MET A 1 77 ? 26.453 -15.640 0.144 1.00 20.68 98 MET A C 1
ATOM 586 O O . MET A 1 77 ? 26.319 -15.417 -1.065 1.00 21.40 98 MET A O 1
ATOM 591 N N . GLN A 1 78 ? 27.541 -15.290 0.832 1.00 21.97 99 GLN A N 1
ATOM 592 C CA . GLN A 1 78 ? 28.674 -14.613 0.196 1.00 23.32 99 GLN A CA 1
ATOM 593 C C . GLN A 1 78 ? 29.304 -15.488 -0.897 1.00 24.07 99 GLN A C 1
ATOM 594 O O . GLN A 1 78 ? 29.545 -15.001 -2.016 1.00 24.74 99 GLN A O 1
ATOM 600 N N . GLU A 1 79 ? 29.556 -16.763 -0.586 1.00 23.86 100 GLU A N 1
ATOM 601 C CA . GLU A 1 79 ? 30.102 -17.680 -1.595 1.00 24.69 100 GLU A CA 1
ATOM 602 C C . GLU A 1 79 ? 29.122 -17.863 -2.753 1.00 24.24 100 GLU A C 1
ATOM 603 O O . GLU A 1 79 ? 29.511 -17.832 -3.924 1.00 24.62 100 GLU A O 1
ATOM 609 N N . PHE A 1 80 ? 27.844 -18.046 -2.448 1.00 22.66 101 PHE A N 1
ATOM 610 C CA . PHE A 1 80 ? 26.846 -18.249 -3.491 1.00 22.72 101 PHE A CA 1
ATOM 611 C C . PHE A 1 80 ? 26.799 -17.041 -4.437 1.00 24.29 101 PHE A C 1
ATOM 612 O O . PHE A 1 80 ? 26.832 -17.177 -5.668 1.00 25.29 101 PHE A O 1
ATOM 620 N N . THR A 1 81 ? 26.763 -15.865 -3.828 1.00 24.91 102 THR A N 1
ATOM 621 C CA . THR A 1 81 ? 26.543 -14.575 -4.473 1.00 27.24 102 THR A CA 1
ATOM 622 C C . THR A 1 81 ? 27.760 -14.129 -5.310 1.00 28.80 102 THR A C 1
ATOM 623 O O . THR A 1 81 ? 27.627 -13.608 -6.441 1.00 29.20 102 THR A O 1
ATOM 627 N N . LYS A 1 82 ? 28.946 -14.397 -4.789 1.00 29.59 103 LYS A N 1
ATOM 628 C CA . LYS A 1 82 ? 30.164 -13.947 -5.447 1.00 31.54 103 LYS A CA 1
ATOM 629 C C . LYS A 1 82 ? 30.766 -14.994 -6.392 1.00 32.21 103 LYS A C 1
ATOM 630 O O . LYS A 1 82 ? 31.298 -14.636 -7.463 1.00 33.39 103 LYS A O 1
ATOM 636 N N . LYS A 1 83 ? 30.646 -16.272 -6.032 1.00 30.96 104 LYS A N 1
ATOM 637 C CA . LYS A 1 83 ? 31.369 -17.343 -6.724 1.00 31.84 104 LYS A CA 1
ATOM 638 C C . LYS A 1 83 ? 30.522 -18.297 -7.553 1.00 31.02 104 LYS A C 1
ATOM 639 O O . LYS A 1 83 ? 31.023 -18.868 -8.536 1.00 31.47 104 LYS A O 1
ATOM 645 N N . ILE A 1 84 ? 29.252 -18.465 -7.185 1.00 29.03 105 ILE A N 1
ATOM 646 C CA . ILE A 1 84 ? 28.405 -19.511 -7.770 1.00 28.55 105 ILE A CA 1
ATOM 647 C C . ILE A 1 84 ? 27.344 -18.939 -8.728 1.00 28.24 105 ILE A C 1
ATOM 648 O O . ILE A 1 84 ? 27.297 -19.319 -9.900 1.00 27.99 105 ILE A O 1
ATOM 653 N N . MET A 1 85 ? 26.527 -18.015 -8.224 1.00 26.49 106 MET A N 1
ATOM 654 C CA . MET A 1 85 ? 25.475 -17.320 -8.978 1.00 26.09 106 MET A CA 1
ATOM 655 C C . MET A 1 85 ? 25.823 -16.816 -10.394 1.00 26.08 106 MET A C 1
ATOM 656 O O . MET A 1 85 ? 25.049 -17.038 -11.308 1.00 25.54 106 MET A O 1
ATOM 661 N N . PRO A 1 86 ? 26.960 -16.103 -10.554 1.00 26.29 107 PRO A N 1
ATOM 662 C CA . PRO A 1 86 ? 27.198 -15.440 -11.850 1.00 26.79 107 PRO A CA 1
ATOM 663 C C . PRO A 1 86 ? 27.175 -16.388 -13.048 1.00 27.09 107 PRO A C 1
ATOM 664 O O . PRO A 1 86 ? 26.592 -16.037 -14.068 1.00 26.28 107 PRO A O 1
ATOM 668 N N . THR A 1 87 ? 27.775 -17.576 -12.903 1.00 27.92 108 THR A N 1
ATOM 669 C CA . THR A 1 87 ? 27.793 -18.595 -13.975 1.00 28.48 108 THR A CA 1
ATOM 670 C C . THR A 1 87 ? 26.721 -19.680 -13.853 1.00 28.14 108 THR A C 1
ATOM 671 O O . THR A 1 87 ? 26.233 -20.201 -14.858 1.00 28.97 108 THR A O 1
ATOM 675 N N . VAL A 1 88 ? 26.376 -20.052 -12.621 1.00 27.64 109 VAL A N 1
ATOM 676 C CA . VAL A 1 88 ? 25.388 -21.114 -12.410 1.00 27.98 109 VAL A CA 1
ATOM 677 C C . VAL A 1 88 ? 23.942 -20.613 -12.552 1.00 27.18 109 VAL A C 1
ATOM 678 O O . VAL A 1 88 ? 23.069 -21.368 -12.931 1.00 27.66 109 VAL A O 1
ATOM 682 N N . TRP A 1 89 ? 23.697 -19.339 -12.246 1.00 27.32 110 TRP A N 1
ATOM 683 C CA . TRP A 1 89 ? 22.333 -18.832 -12.150 1.00 26.65 110 TRP A CA 1
ATOM 684 C C . TRP A 1 89 ? 22.204 -17.360 -12.561 1.00 27.38 110 TRP A C 1
ATOM 685 O O . TRP A 1 89 ? 21.876 -16.487 -11.747 1.00 26.89 110 TRP A O 1
ATOM 696 N N . PRO A 1 90 ? 22.480 -17.072 -13.832 1.00 28.55 111 PRO A N 1
ATOM 697 C CA . PRO A 1 90 ? 22.496 -15.686 -14.308 1.00 29.30 111 PRO A CA 1
ATOM 698 C C . PRO A 1 90 ? 21.081 -15.090 -14.332 1.00 29.19 111 PRO A C 1
ATOM 699 O O . PRO A 1 90 ? 20.105 -15.853 -14.287 1.00 28.69 111 PRO A O 1
ATOM 703 N N . PRO A 1 91 ? 20.965 -13.742 -14.368 1.00 29.68 112 PRO A N 1
ATOM 704 C CA . PRO A 1 91 ? 19.639 -13.113 -14.309 1.00 29.74 112 PRO A CA 1
ATOM 705 C C . PRO A 1 91 ? 18.536 -13.792 -15.133 1.00 30.52 112 PRO A C 1
ATOM 7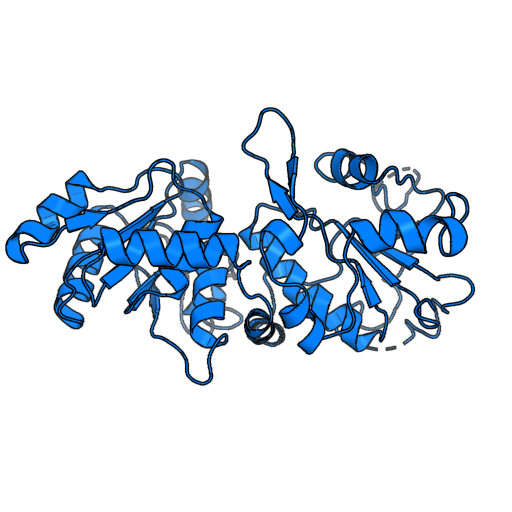06 O O . PRO A 1 91 ? 17.415 -13.945 -14.632 1.00 29.11 112 PRO A O 1
ATOM 710 N N . GLU A 1 92 ? 18.856 -14.219 -16.358 1.00 32.11 113 GLU A N 1
ATOM 711 C CA . GLU A 1 92 ? 17.852 -14.819 -17.261 1.00 33.15 113 GLU A CA 1
ATOM 712 C C . GLU A 1 92 ? 17.175 -16.097 -16.753 1.00 32.61 113 GLU A C 1
ATOM 713 O O . GLU A 1 92 ? 16.066 -16.408 -17.178 1.00 32.56 113 GLU A O 1
ATOM 719 N N . LYS A 1 93 ? 17.816 -16.841 -15.853 1.00 31.86 114 LYS A N 1
ATOM 720 C CA . LYS A 1 93 ? 17.195 -18.087 -15.409 1.00 31.70 114 LYS A CA 1
ATOM 721 C C . LYS A 1 93 ? 16.763 -18.028 -13.954 1.00 29.53 114 LYS A C 1
ATOM 722 O O . LYS A 1 93 ? 16.534 -19.063 -13.316 1.00 29.54 114 LYS A O 1
ATOM 728 N N . ARG A 1 94 ? 16.643 -16.804 -13.450 1.00 28.24 115 ARG A N 1
ATOM 729 C CA . ARG A 1 94 ? 16.211 -16.587 -12.067 1.00 25.99 115 ARG A CA 1
ATOM 730 C C . ARG A 1 94 ? 14.689 -16.645 -11.974 1.00 25.82 115 ARG A C 1
ATOM 731 O O . ARG A 1 94 ? 13.991 -15.634 -12.128 1.00 25.68 115 ARG A O 1
ATOM 739 N N . LYS A 1 95 ? 14.201 -17.860 -11.728 1.00 25.06 116 LYS A N 1
ATOM 740 C CA . LYS A 1 95 ? 12.775 -18.124 -11.541 1.00 25.60 116 LYS A CA 1
ATOM 741 C C . LYS A 1 95 ? 12.401 -18.188 -10.060 1.00 24.81 116 LYS A C 1
ATOM 742 O O . LYS A 1 95 ? 13.171 -18.692 -9.224 1.00 24.39 116 LYS A O 1
ATOM 748 N N . ALA A 1 96 ? 11.234 -17.636 -9.733 1.00 24.66 117 ALA A N 1
ATOM 749 C CA . ALA A 1 96 ? 10.694 -17.728 -8.383 1.00 24.39 117 ALA A CA 1
ATOM 750 C C . ALA A 1 96 ? 9.848 -18.986 -8.274 1.00 24.62 117 ALA A C 1
ATOM 751 O O . ALA A 1 96 ? 9.092 -19.323 -9.197 1.00 25.06 117 ALA A O 1
ATOM 753 N N . PHE A 1 97 ? 9.973 -19.663 -7.142 1.00 24.32 118 PHE A N 1
ATOM 754 C CA . PHE A 1 97 ? 9.236 -20.889 -6.878 1.00 24.60 118 PHE A CA 1
ATOM 755 C C . PHE A 1 97 ? 8.199 -20.623 -5.818 1.00 25.11 118 PHE A C 1
ATOM 756 O O . PHE A 1 97 ? 8.500 -20.044 -4.770 1.00 24.78 118 PHE A O 1
ATOM 764 N N . CYS A 1 98 ? 6.969 -21.055 -6.092 1.00 26.64 119 CYS A N 1
ATOM 765 C CA . CYS A 1 98 ? 5.904 -20.962 -5.104 1.00 27.25 119 CYS A CA 1
ATOM 766 C C . CYS A 1 98 ? 4.880 -22.089 -5.282 1.00 28.03 119 CYS A C 1
ATOM 767 O O . CYS A 1 98 ? 4.946 -22.845 -6.248 1.00 28.43 119 CYS A O 1
ATOM 770 N N . TRP A 1 99 ? 3.967 -22.211 -4.324 1.00 29.61 120 TRP A N 1
ATOM 771 C CA . TRP A 1 99 ? 3.018 -23.329 -4.296 1.00 31.21 120 TRP A CA 1
ATOM 772 C C . TRP A 1 99 ? 2.130 -23.352 -5.539 1.00 31.52 120 TRP A C 1
ATOM 773 O O . TRP A 1 99 ? 1.999 -24.375 -6.224 1.00 31.79 120 TRP A O 1
ATOM 784 N N . THR A 1 100 ? 1.550 -22.195 -5.830 1.00 31.49 121 THR A N 1
ATOM 785 C CA . THR A 1 100 ? 0.543 -22.049 -6.866 1.00 32.21 121 THR A CA 1
ATOM 786 C C . THR A 1 100 ? 0.419 -20.562 -7.201 1.00 31.90 121 THR A C 1
ATOM 787 O O . THR A 1 100 ? 0.857 -19.719 -6.399 1.00 31.79 121 THR A O 1
ATOM 791 N N . PRO A 1 101 ? -0.171 -20.222 -8.371 1.00 32.21 122 PRO A N 1
ATOM 792 C CA . PRO A 1 101 ? -0.397 -18.803 -8.619 1.00 32.29 122 PRO A CA 1
ATOM 793 C C . PRO A 1 101 ? -1.233 -18.171 -7.514 1.00 32.29 122 PRO A C 1
ATOM 794 O O . PRO A 1 101 ? -2.134 -18.811 -6.959 1.00 32.18 122 PRO A O 1
ATOM 798 N N . ARG A 1 102 ? -0.902 -16.932 -7.175 1.00 32.15 123 ARG A N 1
ATOM 799 C CA . ARG A 1 102 ? -1.652 -16.194 -6.169 1.00 32.31 123 ARG A CA 1
ATOM 800 C C . ARG A 1 102 ? -2.011 -14.823 -6.737 1.00 31.85 123 ARG A C 1
ATOM 801 O O . ARG A 1 102 ? -1.355 -14.328 -7.664 1.00 31.09 123 ARG A O 1
ATOM 809 N N . GLN A 1 103 ? -3.069 -14.235 -6.183 1.00 32.05 124 GLN A N 1
ATOM 810 C CA . GLN A 1 103 ? -3.512 -12.898 -6.532 1.00 32.76 124 GLN A CA 1
ATOM 811 C C . GLN A 1 103 ? -2.528 -11.869 -5.953 1.00 33.25 124 GLN A C 1
ATOM 812 O O . GLN A 1 103 ? -2.055 -10.986 -6.680 1.00 34.88 124 GLN A O 1
ATOM 818 N N . GLU A 1 111 ? -0.936 -10.205 -12.941 1.00 43.97 132 GLU A N 1
ATOM 819 C CA . GLU A 1 111 ? -1.676 -11.452 -13.161 1.00 43.63 132 GLU A CA 1
ATOM 820 C C . GLU A 1 111 ? -1.168 -12.579 -12.261 1.00 41.73 132 GLU A C 1
ATOM 821 O O . GLU A 1 111 ? -0.050 -12.493 -11.750 1.00 41.63 132 GLU A O 1
ATOM 827 N N . PRO A 1 112 ? -1.981 -13.651 -12.076 1.00 40.76 133 PRO A N 1
ATOM 828 C CA . PRO A 1 112 ? -1.625 -14.664 -11.067 1.00 38.96 133 PRO A CA 1
ATOM 829 C C . PRO A 1 112 ? -0.213 -15.205 -11.239 1.00 37.74 133 PRO A C 1
ATOM 830 O O . PRO A 1 112 ? 0.212 -15.494 -12.361 1.00 37.86 133 PRO A O 1
ATOM 834 N N . GLY A 1 113 ? 0.494 -15.337 -10.121 1.00 35.79 134 GLY A N 1
ATOM 835 C CA . GLY A 1 113 ? 1.886 -15.784 -10.108 1.00 34.24 134 GLY A CA 1
ATOM 836 C C . GLY A 1 113 ? 2.400 -15.799 -8.683 1.00 32.63 134 GLY A C 1
ATOM 837 O O . GLY A 1 113 ? 1.623 -15.711 -7.736 1.00 32.14 134 GLY A O 1
ATOM 838 N N . CYS A 1 114 ? 3.715 -15.914 -8.513 1.00 31.93 135 CYS A N 1
ATOM 839 C CA . CYS A 1 114 ? 4.290 -15.983 -7.165 1.00 31.36 135 CYS A CA 1
ATOM 840 C C . CYS A 1 114 ? 4.387 -14.631 -6.449 1.00 31.13 135 CYS A C 1
ATOM 841 O O . CYS A 1 114 ? 4.333 -14.572 -5.212 1.00 31.72 135 CYS A O 1
ATOM 844 N N . HIS A 1 115 ? 4.571 -13.565 -7.230 1.00 32.10 136 HIS A N 1
ATOM 845 C CA . HIS A 1 115 ? 4.840 -12.199 -6.730 1.00 32.82 136 HIS A CA 1
ATOM 846 C C . HIS A 1 115 ? 5.850 -12.109 -5.574 1.00 32.32 136 HIS A C 1
ATOM 847 O O . HIS A 1 115 ? 5.597 -11.511 -4.526 1.00 32.30 136 HIS A O 1
ATOM 854 N N . SER A 1 116 ? 7.024 -12.688 -5.811 1.00 31.28 137 SER A N 1
ATOM 855 C CA . SER A 1 116 ? 8.009 -12.965 -4.753 1.00 30.60 137 SER A CA 1
ATOM 856 C C . SER A 1 116 ? 8.683 -11.763 -4.101 1.00 30.52 137 SER A C 1
ATOM 857 O O . SER A 1 116 ? 9.260 -11.886 -3.013 1.00 30.15 137 SER A O 1
ATOM 860 N N . LYS A 1 117 ? 8.639 -10.612 -4.767 1.00 31.02 138 LYS A N 1
ATOM 861 C CA . LYS A 1 117 ? 9.298 -9.406 -4.273 1.00 31.26 138 LYS A CA 1
ATOM 862 C C . LYS A 1 117 ? 8.355 -8.296 -3.795 1.00 32.33 138 LYS A C 1
ATOM 863 O O . LYS A 1 117 ? 8.807 -7.192 -3.460 1.00 32.48 138 LYS A O 1
ATOM 869 N N . GLU A 1 118 ? 7.049 -8.555 -3.765 1.00 32.61 139 GLU A N 1
ATOM 870 C CA . GLU A 1 118 ? 6.158 -7.530 -3.218 1.00 33.24 139 GLU A CA 1
ATOM 871 C C . GLU A 1 118 ? 6.097 -7.565 -1.689 1.00 32.14 139 GLU A C 1
ATOM 872 O O . GLU A 1 118 ? 6.049 -8.642 -1.068 1.00 31.80 139 GLU A O 1
ATOM 878 N N . GLY A 1 119 ? 6.144 -6.373 -1.102 1.00 31.57 140 GLY A N 1
ATOM 879 C CA . GLY A 1 119 ? 6.080 -6.210 0.341 1.00 30.83 140 GLY A CA 1
ATOM 880 C C . GLY A 1 119 ? 7.431 -6.275 1.029 1.00 29.90 140 GLY A C 1
ATOM 881 O O . GLY A 1 119 ? 8.480 -6.338 0.381 1.00 29.71 140 GLY A O 1
ATOM 882 N N . ASN A 1 120 ? 7.380 -6.252 2.356 1.00 29.08 141 ASN A N 1
ATOM 883 C CA . ASN A 1 120 ? 8.558 -6.257 3.214 1.00 27.76 141 ASN A CA 1
ATOM 884 C C . ASN A 1 120 ? 8.420 -7.459 4.151 1.00 26.31 141 ASN A C 1
ATOM 885 O O . ASN A 1 120 ? 7.367 -7.633 4.778 1.00 27.06 141 ASN A O 1
ATOM 890 N N . PRO A 1 121 ? 9.479 -8.278 4.301 1.00 24.09 142 PRO A N 1
ATOM 891 C CA . PRO A 1 121 ? 10.873 -8.112 3.870 1.00 23.20 142 PRO A CA 1
ATOM 892 C C . PRO A 1 121 ? 11.214 -8.695 2.506 1.00 22.66 142 PRO A C 1
ATOM 893 O O . PRO A 1 121 ? 12.379 -8.736 2.159 1.00 21.79 142 PRO A O 1
ATOM 897 N N . PHE A 1 122 ? 10.205 -9.114 1.744 1.00 22.16 143 PHE A N 1
ATOM 898 C CA . PHE A 1 122 ? 10.403 -9.775 0.451 1.00 22.51 143 PHE A CA 1
ATOM 899 C C . PHE A 1 122 ? 11.277 -8.951 -0.508 1.00 22.96 143 PHE A C 1
ATOM 900 O O . PHE A 1 122 ? 12.291 -9.449 -1.017 1.00 23.30 143 PHE A O 1
ATOM 908 N N . GLY A 1 123 ? 10.873 -7.707 -0.746 1.00 23.24 144 GLY A N 1
ATOM 909 C CA . GLY A 1 123 ? 11.649 -6.748 -1.537 1.00 24.13 144 GLY A CA 1
ATOM 910 C C . GLY A 1 123 ? 13.083 -6.562 -1.065 1.00 24.09 144 GLY A C 1
ATOM 911 O O . GLY A 1 123 ? 14.004 -6.913 -1.805 1.00 24.91 144 GLY A O 1
ATOM 912 N N . PRO A 1 124 ? 13.279 -6.009 0.154 1.00 24.00 145 PRO A N 1
ATOM 913 C CA . PRO A 1 124 ? 14.633 -5.750 0.671 1.00 24.07 145 PRO A CA 1
ATOM 914 C C . PRO A 1 124 ? 15.549 -6.982 0.724 1.00 22.98 145 PRO A C 1
ATOM 915 O O . PRO A 1 124 ? 16.750 -6.848 0.465 1.00 23.50 145 PRO A O 1
ATOM 919 N N . TYR A 1 125 ? 15.002 -8.162 1.026 1.00 21.99 146 TYR A N 1
ATOM 920 C CA . TYR A 1 125 ? 15.803 -9.390 1.060 1.00 21.52 146 TYR A CA 1
ATOM 921 C C . TYR A 1 125 ? 16.457 -9.707 -0.277 1.00 21.90 146 TYR A C 1
ATOM 922 O O . TYR A 1 125 ? 17.685 -9.881 -0.364 1.00 22.48 146 TYR A O 1
ATOM 931 N N . TRP A 1 126 ? 15.651 -9.765 -1.329 1.00 21.81 147 TRP A N 1
ATOM 932 C CA . TRP A 1 126 ? 16.198 -10.083 -2.645 1.00 22.26 147 TRP A CA 1
ATOM 933 C C . TRP A 1 126 ? 16.996 -8.910 -3.216 1.00 23.81 147 TRP A C 1
ATOM 934 O O . TRP A 1 126 ? 17.997 -9.141 -3.893 1.00 23.87 147 TRP A O 1
ATOM 945 N N . ASP A 1 127 ? 16.586 -7.672 -2.905 1.00 24.98 148 ASP A N 1
ATOM 946 C CA . ASP A 1 127 ? 17.347 -6.468 -3.291 1.00 27.51 148 ASP A CA 1
ATOM 947 C C . ASP A 1 127 ? 18.772 -6.539 -2.754 1.00 28.01 148 ASP A C 1
ATOM 948 O O . ASP A 1 127 ? 19.728 -6.193 -3.461 1.00 29.00 148 ASP A O 1
ATOM 953 N N . GLN A 1 128 ? 18.902 -6.992 -1.506 1.00 27.53 149 GLN A N 1
ATOM 954 C CA . GLN A 1 128 ? 20.200 -7.062 -0.815 1.00 28.17 149 GLN A CA 1
ATOM 955 C C . GLN A 1 128 ? 21.226 -7.878 -1.591 1.00 27.67 149 GLN A C 1
ATOM 956 O O . GLN A 1 128 ? 22.422 -7.569 -1.567 1.00 28.37 149 GLN A O 1
ATOM 962 N N . ILE A 1 129 ? 20.753 -8.911 -2.276 1.00 26.61 150 ILE A N 1
ATOM 963 C CA . ILE A 1 129 ? 21.626 -9.753 -3.076 1.00 26.21 150 ILE A CA 1
ATOM 964 C C . ILE A 1 129 ? 21.439 -9.510 -4.573 1.00 26.91 150 ILE A C 1
ATOM 965 O O . ILE A 1 129 ? 21.851 -10.327 -5.398 1.00 26.99 150 ILE A O 1
ATOM 970 N N . ASP A 1 130 ? 20.820 -8.374 -4.913 1.00 27.15 151 ASP A N 1
ATOM 971 C CA . ASP A 1 130 ? 20.694 -7.929 -6.307 1.00 28.43 151 ASP A CA 1
ATOM 972 C C . ASP A 1 130 ? 20.011 -8.962 -7.205 1.00 27.67 151 ASP A C 1
ATOM 973 O O . ASP A 1 130 ? 20.398 -9.144 -8.370 1.00 27.99 151 ASP A O 1
ATOM 978 N N . VAL A 1 131 ? 18.978 -9.615 -6.659 1.00 26.06 152 VAL A N 1
ATOM 979 C CA . VAL A 1 131 ? 18.210 -10.642 -7.380 1.00 25.94 152 VAL A CA 1
ATOM 980 C C . VAL A 1 131 ? 16.838 -10.099 -7.772 1.00 26.41 152 VAL A C 1
ATOM 981 O O . VAL A 1 131 ? 16.132 -9.533 -6.936 1.00 26.88 152 VAL A O 1
ATOM 985 N N . SER A 1 132 ? 16.508 -10.236 -9.051 1.00 27.15 153 SER A N 1
ATOM 986 C CA . SER A 1 132 ? 15.149 -10.036 -9.544 1.00 27.59 153 SER A CA 1
ATOM 987 C C . SER A 1 132 ? 14.734 -11.301 -10.280 1.00 27.32 153 SER A C 1
ATOM 988 O O . SER A 1 132 ? 15.578 -12.043 -10.782 1.00 27.31 153 SER A O 1
ATOM 991 N N . PHE A 1 133 ? 13.432 -11.571 -10.310 1.00 26.08 154 PHE A N 1
ATOM 992 C CA . PHE A 1 133 ? 12.936 -12.792 -10.921 1.00 25.98 154 PHE A CA 1
ATOM 993 C C . PHE A 1 133 ? 12.290 -12.512 -12.269 1.00 26.70 154 PHE A C 1
ATOM 994 O O . PHE A 1 133 ? 11.682 -11.460 -12.460 1.00 27.75 154 PHE A O 1
ATOM 1002 N N . VAL A 1 134 ? 12.413 -13.465 -13.187 1.00 26.76 155 VAL A N 1
ATOM 1003 C CA . VAL A 1 134 ? 11.946 -13.266 -14.572 1.00 28.34 155 VAL A CA 1
ATOM 1004 C C . VAL A 1 134 ? 10.829 -14.228 -15.002 1.00 28.28 155 VAL A C 1
ATOM 1005 O O . VAL A 1 134 ? 10.394 -14.217 -16.158 1.00 29.80 155 VAL A O 1
ATOM 1009 N N . GLY A 1 135 ? 10.376 -15.060 -14.068 1.00 27.95 156 GLY A N 1
ATOM 1010 C CA . GLY A 1 135 ? 9.353 -16.078 -14.346 1.00 27.98 156 GLY A CA 1
ATOM 1011 C C . GLY A 1 135 ? 9.070 -16.886 -13.096 1.00 27.61 156 GLY A C 1
ATOM 1012 O O . GLY A 1 135 ? 9.778 -16.752 -12.094 1.00 27.46 156 GLY A O 1
ATOM 1013 N N . ASP A 1 136 ? 8.049 -17.737 -13.174 1.00 27.79 157 ASP A N 1
ATOM 1014 C CA . ASP A 1 136 ? 7.584 -18.514 -12.034 1.00 27.76 157 ASP A CA 1
ATOM 1015 C C . ASP A 1 136 ? 7.576 -20.015 -12.302 1.00 27.33 157 ASP A C 1
ATOM 1016 O O . ASP A 1 136 ? 7.381 -20.451 -13.445 1.00 28.07 157 ASP A O 1
ATOM 1021 N N . GLU A 1 137 ? 7.855 -20.784 -11.245 1.00 26.01 158 GLU A N 1
ATOM 1022 C CA . GLU A 1 137 ? 7.683 -22.243 -11.230 1.00 26.28 158 GLU A CA 1
ATOM 1023 C C . GLU A 1 137 ? 6.822 -22.639 -10.035 1.00 26.42 158 GLU A C 1
ATOM 1024 O O . GLU A 1 137 ? 6.993 -22.107 -8.941 1.00 25.59 158 GLU A O 1
ATOM 1030 N N . TYR A 1 138 ? 5.883 -23.555 -10.256 1.00 26.64 159 TYR A N 1
ATOM 1031 C CA . TYR A 1 138 ? 4.945 -23.997 -9.218 1.00 27.25 159 TYR A CA 1
ATOM 1032 C C . TYR A 1 138 ? 5.218 -25.431 -8.810 1.00 28.07 159 TYR A C 1
ATOM 1033 O O . TYR A 1 138 ? 5.640 -26.234 -9.639 1.00 29.11 159 TYR A O 1
ATOM 1042 N N . PHE A 1 139 ? 5.011 -25.741 -7.530 1.00 29.37 160 PHE A N 1
ATOM 1043 C CA . PHE A 1 139 ? 5.283 -27.088 -7.017 1.00 31.02 160 PHE A CA 1
ATOM 1044 C C . PHE A 1 139 ? 4.121 -27.692 -6.221 1.00 32.51 160 PHE A C 1
ATOM 1045 O O . PHE A 1 139 ? 4.222 -28.819 -5.720 1.00 32.96 160 PHE A O 1
ATOM 1053 N N . GLY A 1 140 ? 3.022 -26.945 -6.125 1.00 33.27 161 GLY A N 1
ATOM 1054 C CA . GLY A 1 140 ? 1.819 -27.402 -5.431 1.00 35.11 161 GLY A CA 1
ATOM 1055 C C . GLY A 1 140 ? 1.191 -28.672 -5.981 1.00 37.09 161 GLY A C 1
ATOM 1056 O O . GLY A 1 140 ? 0.470 -29.364 -5.266 1.00 37.53 161 GLY A O 1
ATOM 1057 N N . ASP A 1 141 ? 1.470 -28.981 -7.246 1.00 38.55 162 ASP A N 1
ATOM 1058 C CA . ASP A 1 141 ? 0.917 -30.171 -7.890 1.00 40.42 162 ASP A CA 1
ATOM 1059 C C . ASP A 1 141 ? 1.749 -31.429 -7.626 1.00 40.74 162 ASP A C 1
ATOM 1060 O O . ASP A 1 141 ? 1.337 -32.539 -7.978 1.00 41.46 162 ASP A O 1
ATOM 1065 N N . ILE A 1 142 ? 2.920 -31.255 -7.013 1.00 39.91 163 ILE A N 1
ATOM 1066 C CA . ILE A 1 142 ? 3.740 -32.397 -6.628 1.00 40.50 163 ILE A CA 1
ATOM 1067 C C . ILE A 1 142 ? 3.076 -33.075 -5.424 1.00 40.81 163 ILE A C 1
ATOM 1068 O O . ILE A 1 142 ? 2.843 -32.426 -4.400 1.00 40.11 163 ILE A O 1
ATOM 1073 N N . PRO A 1 143 ? 2.735 -34.374 -5.562 1.00 42.15 164 PRO A N 1
ATOM 1074 C CA . PRO A 1 143 ? 2.085 -35.122 -4.489 1.00 42.55 164 PRO A CA 1
ATOM 1075 C C . PRO A 1 143 ? 2.936 -35.099 -3.227 1.00 42.02 164 PRO A C 1
ATOM 1076 O O . PRO A 1 143 ? 4.108 -35.480 -3.268 1.00 42.16 164 PRO A O 1
ATOM 1080 N N . GLY A 1 144 ? 2.356 -34.624 -2.128 1.00 41.49 165 GLY A N 1
ATOM 1081 C CA . GLY A 1 144 ? 3.052 -34.579 -0.840 1.00 40.91 165 GLY A CA 1
ATOM 1082 C C . GLY A 1 144 ? 3.741 -33.261 -0.536 1.00 39.82 165 GLY A C 1
ATOM 1083 O O . GLY A 1 144 ? 4.277 -33.077 0.564 1.00 39.39 165 GLY A O 1
ATOM 1084 N N . GLY A 1 145 ? 3.730 -32.349 -1.507 1.00 39.44 166 GLY A N 1
ATOM 1085 C CA . GLY A 1 145 ? 4.348 -31.025 -1.368 1.00 38.45 166 GLY A CA 1
ATOM 1086 C C . GLY A 1 145 ? 5.806 -31.087 -0.951 1.00 38.03 166 GLY A C 1
ATOM 1087 O O . GLY A 1 145 ? 6.609 -31.814 -1.545 1.00 38.25 166 GLY A O 1
ATOM 1088 N N . PHE A 1 146 ? 6.149 -30.346 0.097 1.00 37.18 167 PHE A N 1
ATOM 1089 C CA . PHE A 1 146 ? 7.527 -30.334 0.582 1.00 36.80 167 PHE A CA 1
ATOM 1090 C C . PHE A 1 146 ? 7.778 -31.205 1.828 1.00 36.97 167 PHE A C 1
ATOM 1091 O O . PHE A 1 146 ? 8.837 -31.111 2.448 1.00 36.34 167 PHE A O 1
ATOM 1099 N N . ASP A 1 147 ? 6.812 -32.067 2.159 1.00 37.47 168 ASP A N 1
ATOM 1100 C CA . ASP A 1 147 ? 6.919 -33.009 3.283 1.00 37.95 168 ASP A CA 1
ATOM 1101 C C . ASP A 1 147 ? 7.658 -34.285 2.850 1.00 38.64 168 ASP A C 1
ATOM 1102 O O . ASP A 1 147 ? 7.099 -35.385 2.854 1.00 39.26 168 ASP A O 1
ATOM 1107 N N . LEU A 1 148 ? 8.928 -34.133 2.486 1.00 38.09 169 LEU A N 1
ATOM 1108 C CA . LEU A 1 148 ? 9.674 -35.230 1.864 1.00 39.12 169 LEU A CA 1
ATOM 1109 C C . LEU A 1 148 ? 10.110 -36.286 2.881 1.00 39.64 169 LEU A C 1
ATOM 1110 O O . LEU A 1 148 ? 9.745 -36.220 4.058 1.00 38.90 169 LEU A O 1
ATOM 1115 N N . LYS A 1 156 ? 9.977 -37.047 -7.611 1.00 42.53 177 LYS A N 1
ATOM 1116 C CA . LYS A 1 156 ? 8.977 -36.183 -8.239 1.00 42.32 177 LYS A CA 1
ATOM 1117 C C . LYS A 1 156 ? 9.497 -34.753 -8.376 1.00 40.99 177 LYS A C 1
ATOM 1118 O O . LYS A 1 156 ? 9.316 -34.110 -9.415 1.00 41.27 177 LYS A O 1
ATOM 1124 N N . TRP A 1 157 ? 10.151 -34.268 -7.321 1.00 39.58 178 TRP A N 1
ATOM 1125 C CA . TRP A 1 157 ? 10.865 -33.001 -7.372 1.00 38.15 178 TRP A CA 1
ATOM 1126 C C . TRP A 1 157 ? 12.030 -33.080 -8.357 1.00 38.97 178 TRP A C 1
ATOM 1127 O O . TRP A 1 157 ? 12.278 -32.126 -9.089 1.00 38.59 178 TRP A O 1
ATOM 1138 N N . LEU A 1 158 ? 12.741 -34.212 -8.362 1.00 40.26 179 LEU A N 1
ATOM 1139 C CA . LEU A 1 158 ? 13.863 -34.425 -9.280 1.00 41.46 179 LEU A CA 1
ATOM 1140 C C . LEU A 1 158 ? 13.363 -34.599 -10.710 1.00 42.37 179 LEU A C 1
ATOM 1141 O O . LEU A 1 158 ? 13.995 -34.134 -11.664 1.00 42.99 179 LEU A O 1
ATOM 1146 N N . GLU A 1 159 ? 12.233 -35.293 -10.838 1.00 42.58 180 GLU A N 1
ATOM 1147 C CA . GLU A 1 159 ? 11.532 -35.478 -12.101 1.00 43.19 180 GLU A CA 1
ATOM 1148 C C . GLU A 1 159 ? 11.092 -34.117 -12.647 1.00 41.48 180 GLU A C 1
ATOM 1149 O O . GLU A 1 159 ? 11.351 -33.797 -13.807 1.00 42.09 180 GLU A O 1
ATOM 1155 N N . LYS A 1 160 ? 10.462 -33.305 -11.800 1.00 39.24 181 LYS A N 1
ATOM 1156 C CA . LYS A 1 160 ? 9.945 -32.015 -12.257 1.00 37.36 181 LYS A CA 1
ATOM 1157 C C . LYS A 1 160 ? 11.023 -30.924 -12.421 1.00 36.33 181 LYS A C 1
ATOM 1158 O O . LYS A 1 160 ? 10.980 -30.150 -13.382 1.00 35.89 181 LYS A O 1
ATOM 1164 N N . PHE A 1 161 ? 11.990 -30.866 -11.506 1.00 34.93 182 PHE A N 1
ATOM 1165 C CA . PHE A 1 161 ? 13.030 -29.825 -11.581 1.00 33.75 182 PHE A CA 1
ATOM 1166 C C . PHE A 1 161 ? 14.460 -30.363 -11.666 1.00 34.93 182 PHE A C 1
ATOM 1167 O O . PHE A 1 161 ? 15.192 -30.326 -10.670 1.00 34.56 182 PHE A O 1
ATOM 1175 N N . PRO A 1 162 ? 14.872 -30.846 -12.858 1.00 36.15 183 PRO A N 1
ATOM 1176 C CA . PRO A 1 162 ? 16.242 -31.338 -13.026 1.00 37.13 183 PRO A CA 1
ATOM 1177 C C . PRO A 1 162 ? 17.271 -30.221 -12.873 1.00 36.68 183 PRO A C 1
ATOM 1178 O O . PRO A 1 162 ? 16.973 -29.053 -13.142 1.00 35.90 183 PRO A O 1
ATOM 1182 N N . SER A 1 163 ? 18.477 -30.599 -12.461 1.00 37.55 184 SER A N 1
ATOM 1183 C CA . SER A 1 163 ? 19.552 -29.657 -12.170 1.00 37.56 184 SER A CA 1
ATOM 1184 C C . SER A 1 163 ? 20.003 -28.822 -13.365 1.00 37.74 184 SER A C 1
ATOM 1185 O O . SER A 1 163 ? 20.355 -27.657 -13.202 1.00 37.17 184 SER A O 1
ATOM 1188 N N . GLU A 1 164 ? 19.998 -29.412 -14.564 1.00 38.66 185 GLU A N 1
ATOM 1189 C CA . GLU A 1 164 ? 20.511 -28.726 -15.752 1.00 39.40 185 GLU A CA 1
ATOM 1190 C C . GLU A 1 164 ? 19.724 -27.456 -16.122 1.00 38.41 185 GLU A C 1
ATOM 1191 O O . GLU A 1 164 ? 20.326 -26.398 -16.363 1.00 38.93 185 GLU A O 1
ATOM 1197 N N . GLU A 1 165 ? 18.397 -27.564 -16.165 1.00 36.70 186 GLU A N 1
ATOM 1198 C CA . GLU A 1 165 ? 17.542 -26.410 -16.436 1.00 35.39 186 GLU A CA 1
ATOM 1199 C C . GLU A 1 165 ? 17.268 -25.590 -15.176 1.00 33.41 186 GLU A C 1
ATOM 1200 O O . GLU A 1 165 ? 17.095 -24.361 -15.265 1.00 32.79 186 GLU A O 1
ATOM 1206 N N . TYR A 1 166 ? 17.239 -26.267 -14.019 1.00 31.95 187 TYR A N 1
ATOM 1207 C CA . TYR A 1 166 ? 16.928 -25.629 -12.721 1.00 29.82 187 TYR A CA 1
ATOM 1208 C C . TYR A 1 166 ? 18.077 -25.780 -11.722 1.00 28.46 187 TYR A C 1
ATOM 1209 O O . TYR A 1 166 ? 17.972 -26.530 -10.735 1.00 27.99 187 TYR A O 1
ATOM 1218 N N . PRO A 1 167 ? 19.184 -25.060 -11.966 1.00 28.40 188 PRO A N 1
ATOM 1219 C CA . PRO A 1 167 ? 20.345 -25.173 -11.093 1.00 27.05 188 PRO A CA 1
ATOM 1220 C C . PRO A 1 167 ? 20.065 -24.623 -9.695 1.00 25.30 188 PRO A C 1
ATOM 1221 O O . PRO A 1 167 ? 20.711 -25.046 -8.729 1.00 24.75 188 PRO A O 1
ATOM 1225 N N . VAL A 1 168 ? 19.127 -23.684 -9.608 1.00 23.21 189 VAL A N 1
ATOM 1226 C CA . VAL A 1 168 ? 18.813 -23.026 -8.334 1.00 21.92 189 VAL A CA 1
ATOM 1227 C C . VAL A 1 168 ? 17.304 -22.971 -8.132 1.00 21.51 189 VAL A C 1
ATOM 1228 O O . VAL A 1 168 ? 16.591 -22.360 -8.922 1.00 22.15 189 VAL A O 1
ATOM 1232 N N . LEU A 1 169 ? 16.804 -23.591 -7.063 1.00 21.32 190 LEU A N 1
ATOM 1233 C CA . LEU A 1 169 ? 15.414 -23.419 -6.685 1.00 21.70 190 LEU A CA 1
ATOM 1234 C C . LEU A 1 169 ? 15.374 -22.248 -5.722 1.00 20.87 190 LEU A C 1
ATOM 1235 O O . LEU A 1 169 ? 16.047 -22.282 -4.692 1.00 20.65 190 LEU A O 1
ATOM 1240 N N . ALA A 1 170 ? 14.607 -21.214 -6.046 1.00 19.89 191 ALA A N 1
ATOM 1241 C CA . ALA A 1 170 ? 14.549 -20.003 -5.229 1.00 19.35 191 ALA A CA 1
ATOM 1242 C C . ALA A 1 170 ? 13.158 -19.771 -4.676 1.00 19.37 191 ALA A C 1
ATOM 1243 O O . ALA A 1 170 ? 12.213 -19.633 -5.431 1.00 19.26 191 ALA A O 1
ATOM 1245 N N . PHE A 1 171 ? 13.039 -19.718 -3.351 1.00 18.29 192 PHE A N 1
ATOM 1246 C CA . PHE A 1 171 ? 11.746 -19.611 -2.666 1.00 19.14 192 PHE A CA 1
ATOM 1247 C C . PHE A 1 171 ? 11.636 -18.288 -1.890 1.00 20.36 192 PHE A C 1
ATOM 1248 O O . PHE A 1 171 ? 12.467 -18.004 -1.016 1.00 20.28 192 PHE A O 1
ATOM 1256 N N . SER A 1 172 ? 10.622 -17.478 -2.172 1.00 22.60 193 SER A N 1
ATOM 1257 C CA . SER A 1 172 ? 10.460 -16.249 -1.392 1.00 24.19 193 SER A CA 1
ATOM 1258 C C . SER A 1 172 ? 9.805 -16.526 -0.049 1.00 23.86 193 SER A C 1
ATOM 1259 O O . SER A 1 172 ? 9.932 -15.731 0.886 1.00 25.85 193 SER A O 1
ATOM 1262 N N . SER A 1 173 ? 9.138 -17.670 0.058 1.00 23.31 194 SER A N 1
ATOM 1263 C CA . SER A 1 173 ? 8.692 -18.157 1.351 1.00 23.56 194 SER A CA 1
ATOM 1264 C C . SER A 1 173 ? 9.375 -19.477 1.664 1.00 22.10 194 SER A C 1
ATOM 1265 O O . SER A 1 173 ? 9.449 -20.359 0.819 1.00 22.98 194 SER A O 1
ATOM 1268 N N . ALA A 1 174 ? 9.833 -19.616 2.902 1.00 20.83 195 ALA A N 1
ATOM 1269 C CA . ALA A 1 174 ? 10.573 -20.809 3.302 1.00 19.74 195 ALA A CA 1
ATOM 1270 C C . ALA A 1 174 ? 9.763 -22.065 2.991 1.00 19.69 195 ALA A C 1
ATOM 1271 O O . ALA A 1 174 ? 8.597 -22.155 3.412 1.00 19.61 195 ALA A O 1
ATOM 1273 N N . PRO A 1 175 ? 10.370 -23.050 2.283 1.00 20.19 196 PRO A N 1
ATOM 1274 C CA . PRO A 1 175 ? 9.642 -24.282 1.963 1.00 20.27 196 PRO A CA 1
ATOM 1275 C C . PRO A 1 175 ? 9.639 -25.248 3.147 1.00 19.98 196 PRO A C 1
ATOM 1276 O O . PRO A 1 175 ? 10.222 -26.352 3.089 1.00 21.01 196 PRO A O 1
ATOM 1280 N N . ALA A 1 176 ? 8.980 -24.809 4.215 1.00 18.63 197 ALA A N 1
ATOM 1281 C CA . ALA A 1 176 ? 8.979 -25.530 5.489 1.00 18.23 197 ALA A CA 1
ATOM 1282 C C . ALA A 1 176 ? 7.725 -25.199 6.268 1.00 17.87 197 ALA A C 1
ATOM 1283 O O . ALA A 1 176 ? 7.212 -24.092 6.173 1.00 17.17 197 ALA A O 1
ATOM 1285 N N . PRO A 1 177 ? 7.241 -26.140 7.085 1.00 17.67 198 PRO A N 1
ATOM 1286 C CA . PRO A 1 177 ? 6.094 -25.834 7.930 1.00 18.06 198 PRO A CA 1
ATOM 1287 C C . PRO A 1 177 ? 6.364 -24.767 8.971 1.00 17.43 198 PRO A C 1
ATOM 1288 O O . PRO A 1 177 ? 7.508 -24.552 9.393 1.00 16.64 198 PRO A O 1
ATOM 1292 N N . PHE A 1 178 ? 5.300 -24.086 9.373 1.00 16.90 199 PHE A N 1
ATOM 1293 C CA . PHE A 1 178 ? 5.325 -23.240 10.535 1.00 16.97 199 PHE A CA 1
ATOM 1294 C C . PHE A 1 178 ? 4.000 -23.357 11.249 1.00 17.25 199 PHE A C 1
ATOM 1295 O O . PHE A 1 178 ? 2.957 -23.255 10.613 1.00 18.10 199 PHE A O 1
ATOM 1303 N N . PRO A 1 179 ? 4.020 -23.581 12.565 1.00 17.07 200 PRO A N 1
ATOM 1304 C CA . PRO A 1 179 ? 5.182 -23.872 13.422 1.00 16.59 200 PRO A CA 1
ATOM 1305 C C . PRO A 1 179 ? 5.893 -25.166 13.009 1.00 16.67 200 PRO A C 1
ATOM 1306 O O . PRO A 1 179 ? 5.301 -26.020 12.342 1.00 18.45 200 PRO A O 1
ATOM 1310 N N . SER A 1 180 ? 7.157 -25.313 13.399 1.00 15.59 201 SER A N 1
ATOM 1311 C CA . SER A 1 180 ? 7.914 -26.512 13.019 1.00 16.25 201 SER A CA 1
ATOM 1312 C C . SER A 1 180 ? 7.306 -27.795 13.577 1.00 16.79 201 SER A C 1
ATOM 1313 O O . SER A 1 180 ? 6.701 -27.805 14.666 1.00 17.56 201 SER A O 1
ATOM 1316 N N . LYS A 1 181 ? 7.514 -28.870 12.837 1.00 17.90 202 LYS A N 1
ATOM 1317 C CA . LYS A 1 181 ? 7.101 -30.200 13.272 1.00 19.49 202 LYS A CA 1
ATOM 1318 C C . LYS A 1 181 ? 8.132 -30.799 14.207 1.00 18.91 202 LYS A C 1
ATOM 1319 O O . LYS A 1 181 ? 9.339 -30.579 14.046 1.00 18.69 202 LYS A O 1
ATOM 1325 N N . GLY A 1 182 ? 7.660 -31.607 15.159 1.00 19.44 203 GLY A N 1
ATOM 1326 C CA . GLY A 1 182 ? 8.572 -32.258 16.129 1.00 19.37 203 GLY A CA 1
ATOM 1327 C C . GLY A 1 182 ? 9.766 -32.966 15.494 1.00 19.50 203 GLY A C 1
ATOM 1328 O O . GLY A 1 182 ? 10.849 -33.014 16.074 1.00 19.66 203 GLY A O 1
ATOM 1329 N N . LYS A 1 183 ? 9.560 -33.506 14.292 1.00 20.08 204 LYS A N 1
ATOM 1330 C CA . LYS A 1 183 ? 10.571 -34.275 13.565 1.00 21.68 204 LYS A CA 1
ATOM 1331 C C . LYS A 1 183 ? 11.840 -33.486 13.239 1.00 19.80 204 LYS A C 1
ATOM 1332 O O . LYS A 1 183 ? 12.915 -34.069 13.053 1.00 20.09 204 LYS A O 1
ATOM 1338 N N . VAL A 1 184 ? 11.729 -32.159 13.150 1.00 17.42 205 VAL A N 1
ATOM 1339 C CA . VAL A 1 184 ? 12.916 -31.397 12.772 1.00 17.49 205 VAL A CA 1
ATOM 1340 C C . VAL A 1 184 ? 13.560 -30.696 13.963 1.00 15.65 205 VAL A C 1
ATOM 1341 O O . VAL A 1 184 ? 14.591 -30.050 13.807 1.00 15.92 205 VAL A O 1
ATOM 1345 N N . TRP A 1 185 ? 12.962 -30.814 15.147 1.00 14.72 206 TRP A N 1
ATOM 1346 C CA . TRP A 1 185 ? 13.478 -30.073 16.309 1.00 14.41 206 TRP A CA 1
ATOM 1347 C C . TRP A 1 185 ? 14.929 -30.455 16.625 1.00 13.70 206 TRP A C 1
ATOM 1348 O O . TRP A 1 185 ? 15.722 -29.575 17.032 1.00 13.61 206 TRP A O 1
ATOM 1359 N N . SER A 1 186 ? 15.294 -31.726 16.436 1.00 15.27 207 SER A N 1
ATOM 1360 C CA . SER A 1 186 ? 16.659 -32.158 16.705 1.00 15.23 207 SER A CA 1
ATOM 1361 C C . SER A 1 186 ? 17.717 -31.528 15.808 1.00 15.36 207 SER A C 1
ATOM 1362 O O . SER A 1 186 ? 18.889 -31.534 16.149 1.00 16.52 207 SER A O 1
ATOM 1365 N N . ILE A 1 187 ? 17.306 -30.943 14.675 1.00 14.54 208 ILE A N 1
ATOM 1366 C CA . ILE A 1 187 ? 18.254 -30.263 13.800 1.00 14.88 208 ILE A CA 1
ATOM 1367 C C . ILE A 1 187 ? 18.898 -29.049 14.499 1.00 13.93 208 ILE A C 1
ATOM 1368 O O . ILE A 1 187 ? 19.978 -28.621 14.104 1.00 14.72 208 ILE A O 1
ATOM 1373 N N . GLN A 1 188 ? 18.267 -28.532 15.563 1.00 13.29 209 GLN A N 1
ATOM 1374 C CA . GLN A 1 188 ? 18.866 -27.444 16.327 1.00 13.49 209 GLN A CA 1
ATOM 1375 C C . GLN A 1 188 ? 20.264 -27.812 16.857 1.00 13.51 209 GLN A C 1
ATOM 1376 O O . GLN A 1 188 ? 21.091 -26.936 17.103 1.00 13.00 209 GLN A O 1
ATOM 1382 N N . LYS A 1 189 ? 20.537 -29.120 16.972 1.00 13.39 210 LYS A N 1
ATOM 1383 C CA . LYS A 1 189 ? 21.880 -29.604 17.369 1.00 15.35 210 LYS A CA 1
ATOM 1384 C C . LYS A 1 189 ? 22.984 -28.969 16.492 1.00 15.97 210 LYS A C 1
ATOM 1385 O O . LYS A 1 189 ? 24.102 -28.688 16.951 1.00 16.55 210 LYS A O 1
ATOM 1391 N N . TYR A 1 190 ? 22.627 -28.706 15.233 1.00 15.31 211 TYR A N 1
ATOM 1392 C CA . TYR A 1 190 ? 23.578 -28.259 14.224 1.00 15.59 211 TYR A CA 1
ATOM 1393 C C . TYR A 1 190 ? 23.616 -26.758 14.067 1.00 14.32 211 TYR A C 1
ATOM 1394 O O . TYR A 1 190 ? 24.326 -26.256 13.199 1.00 15.28 211 TYR A O 1
ATOM 1403 N N . LEU A 1 191 ? 22.885 -26.053 14.922 1.00 13.16 212 LEU A N 1
ATOM 1404 C CA . LEU A 1 191 ? 22.987 -24.573 14.976 1.00 12.73 212 LEU A CA 1
ATOM 1405 C C . LEU A 1 191 ? 23.748 -24.204 16.239 1.00 13.32 212 LEU A C 1
ATOM 1406 O O . LEU A 1 191 ? 23.190 -24.187 17.341 1.00 14.22 212 LEU A O 1
ATOM 1411 N N . ARG A 1 192 ? 25.034 -23.915 16.055 1.00 13.17 213 ARG A N 1
ATOM 1412 C CA . ARG A 1 192 ? 25.956 -23.621 17.152 1.00 13.36 213 ARG A CA 1
ATOM 1413 C C . ARG A 1 192 ? 26.328 -22.152 17.030 1.00 13.21 213 ARG A C 1
ATOM 1414 O O . ARG A 1 192 ? 26.771 -21.719 15.970 1.00 13.42 213 ARG A O 1
ATOM 1422 N N . TRP A 1 193 ? 26.158 -21.384 18.107 1.00 12.59 214 TRP A N 1
ATOM 1423 C CA . TRP A 1 193 ? 26.469 -19.954 18.061 1.00 13.10 214 TRP A CA 1
ATOM 1424 C C . TRP A 1 193 ? 27.884 -19.692 17.603 1.00 13.50 214 TRP A C 1
ATOM 1425 O O . TRP A 1 193 ? 28.823 -20.416 17.959 1.00 15.02 214 TRP A O 1
ATOM 1436 N N . SER A 1 194 ? 28.036 -18.614 16.834 1.00 13.38 215 SER A N 1
ATOM 1437 C CA . SER A 1 194 ? 29.360 -18.195 16.382 1.00 14.23 215 SER A CA 1
ATOM 1438 C C . SER A 1 194 ? 30.278 -18.045 17.588 1.00 15.29 215 SER A C 1
ATOM 1439 O O . SER A 1 194 ? 29.821 -17.800 18.735 1.00 14.91 215 SER A O 1
ATOM 1442 N N . SER A 1 195 ? 31.570 -18.197 17.360 1.00 16.53 216 SER A N 1
ATOM 1443 C CA . SER A 1 195 ? 32.516 -18.057 18.449 1.00 17.49 216 SER A CA 1
ATOM 1444 C C . SER A 1 195 ? 32.382 -16.696 19.134 1.00 17.06 216 SER A C 1
ATOM 1445 O O . SER A 1 195 ? 32.504 -16.605 20.352 1.00 17.14 216 SER A O 1
ATOM 1448 N N . ARG A 1 196 ? 32.103 -15.650 18.366 1.00 16.77 217 ARG A N 1
ATOM 1449 C CA . ARG A 1 196 ? 31.942 -14.306 18.943 1.00 17.36 217 ARG A CA 1
ATOM 1450 C C . ARG A 1 196 ? 30.810 -14.285 19.976 1.00 15.77 217 ARG A C 1
ATOM 1451 O O . ARG A 1 196 ? 30.967 -13.726 21.071 1.00 15.89 217 ARG A O 1
ATOM 1459 N N . ILE A 1 197 ? 29.658 -14.845 19.614 1.00 14.62 218 ILE A N 1
ATOM 1460 C CA . ILE A 1 197 ? 28.512 -14.869 20.523 1.00 13.59 218 ILE A CA 1
ATOM 1461 C C . ILE A 1 197 ? 28.762 -15.771 21.717 1.00 13.74 218 ILE A C 1
ATOM 1462 O O . ILE A 1 197 ? 28.415 -15.436 22.867 1.00 14.01 218 ILE A O 1
ATOM 1467 N N . THR A 1 198 ? 29.362 -16.926 21.463 1.00 14.66 219 THR A N 1
ATOM 1468 C CA . THR A 1 198 ? 29.669 -17.855 22.534 1.00 15.57 219 THR A CA 1
ATOM 1469 C C . THR A 1 198 ? 30.562 -17.182 23.580 1.00 15.84 219 THR A C 1
ATOM 1470 O O . THR A 1 198 ? 30.296 -17.254 24.784 1.00 15.30 219 THR A O 1
ATOM 1474 N N . GLU A 1 199 ? 31.599 -16.501 23.119 1.00 15.12 220 GLU A N 1
ATOM 1475 C CA . GLU A 1 199 ? 32.515 -15.839 24.022 1.00 15.92 220 GLU A CA 1
ATOM 1476 C C . GLU A 1 199 ? 31.835 -14.722 24.793 1.00 15.08 220 GLU A C 1
ATOM 1477 O O . GLU A 1 199 ? 32.106 -14.520 25.987 1.00 15.90 220 GLU A O 1
ATOM 1483 N N . GLN A 1 200 ? 30.950 -13.980 24.133 1.00 15.17 221 GLN A N 1
ATOM 1484 C CA . GLN A 1 200 ? 30.219 -12.909 24.820 1.00 14.97 221 GLN A CA 1
ATOM 1485 C C . GLN A 1 200 ? 29.360 -13.509 25.944 1.00 14.00 221 GLN A C 1
ATOM 1486 O O . GLN A 1 200 ? 29.282 -12.959 27.056 1.00 14.41 221 GLN A O 1
ATOM 1492 N N . ALA A 1 201 ? 28.747 -14.654 25.660 1.00 12.91 222 ALA A N 1
ATOM 1493 C CA . ALA A 1 201 ? 27.914 -15.345 26.660 1.00 12.94 222 ALA A CA 1
ATOM 1494 C C . ALA A 1 201 ? 28.743 -15.842 27.831 1.00 13.94 222 ALA A C 1
ATOM 1495 O O . ALA A 1 201 ? 28.361 -15.637 28.993 1.00 13.55 222 ALA A O 1
ATOM 1497 N N . LYS A 1 202 ? 29.875 -16.480 27.524 1.00 14.67 223 LYS A N 1
ATOM 1498 C CA . LYS A 1 202 ? 30.766 -16.990 28.557 1.00 15.60 223 LYS A CA 1
ATOM 1499 C C . LYS A 1 202 ? 31.244 -15.854 29.450 1.00 15.76 223 LYS A C 1
ATOM 1500 O O . LYS A 1 202 ? 31.266 -15.990 30.682 1.00 14.94 223 LYS A O 1
ATOM 1506 N N . LYS A 1 203 ? 31.604 -14.718 28.852 1.00 15.60 224 LYS A N 1
ATOM 1507 C CA . LYS A 1 203 ? 32.097 -13.588 29.635 1.00 16.33 224 LYS A CA 1
ATOM 1508 C C . LYS A 1 203 ? 31.031 -13.018 30.545 1.00 15.51 224 LYS A C 1
ATOM 1509 O O . LYS A 1 203 ? 31.307 -12.696 31.695 1.00 16.41 224 LYS A O 1
ATOM 1515 N N . PHE A 1 204 ? 29.802 -12.899 30.040 1.00 14.42 225 PHE A N 1
ATOM 1516 C CA . PHE A 1 204 ? 28.731 -12.344 30.864 1.00 14.25 225 PHE A CA 1
ATOM 1517 C C . PHE A 1 204 ? 28.452 -13.270 32.047 1.00 12.72 225 PHE A C 1
ATOM 1518 O O . PHE A 1 204 ? 28.249 -12.812 33.170 1.00 13.63 225 PHE A O 1
ATOM 1526 N N . ILE A 1 205 ? 28.402 -14.578 31.780 1.00 12.88 226 ILE A N 1
ATOM 1527 C CA . ILE A 1 205 ? 28.153 -15.555 32.848 1.00 12.18 226 ILE A CA 1
ATOM 1528 C C . ILE A 1 205 ? 29.272 -15.454 33.905 1.00 12.84 226 ILE A C 1
ATOM 1529 O O . ILE A 1 205 ? 29.003 -15.321 35.108 1.00 12.68 226 ILE A O 1
ATOM 1534 N N . SER A 1 206 ? 30.528 -15.522 33.457 1.00 13.67 227 SER A N 1
ATOM 1535 C CA . SER A 1 206 ? 31.639 -15.508 34.394 1.00 14.69 227 SER A CA 1
ATOM 1536 C C . SER A 1 206 ? 31.614 -14.248 35.268 1.00 15.60 227 SER A C 1
ATOM 1537 O O . SER A 1 206 ? 31.800 -14.330 36.483 1.00 16.35 227 SER A O 1
ATOM 1540 N N . ALA A 1 207 ? 31.369 -13.096 34.658 1.00 15.74 228 ALA A N 1
ATOM 1541 C CA . ALA A 1 207 ? 31.424 -11.818 35.385 1.00 16.90 228 ALA A CA 1
ATOM 1542 C C . ALA A 1 207 ? 30.239 -11.576 36.286 1.00 16.41 228 ALA A C 1
ATOM 1543 O O . ALA A 1 207 ? 30.372 -10.925 37.352 1.00 18.42 228 ALA A O 1
ATOM 1545 N N . ASN A 1 208 ? 29.072 -12.075 35.878 1.00 14.87 229 ASN A N 1
ATOM 1546 C CA . ASN A 1 208 ? 27.815 -11.673 36.500 1.00 14.80 229 ASN A CA 1
ATOM 1547 C C . ASN A 1 208 ? 26.990 -12.734 37.198 1.00 14.34 229 ASN A C 1
ATOM 1548 O O . ASN A 1 208 ? 26.191 -12.392 38.078 1.00 15.33 229 ASN A O 1
ATOM 1553 N N . LEU A 1 209 ? 27.136 -13.990 36.784 1.00 14.19 230 LEU A N 1
ATOM 1554 C CA . LEU A 1 209 ? 26.160 -15.025 37.137 1.00 13.30 230 LEU A CA 1
ATOM 1555 C C . LEU A 1 209 ? 26.809 -16.159 37.926 1.00 13.28 230 LEU A C 1
ATOM 1556 O O . LEU A 1 209 ? 27.339 -17.119 37.338 1.00 14.88 230 LEU A O 1
ATOM 1561 N N . ALA A 1 210 ? 26.744 -16.061 39.250 1.00 12.28 231 ALA A N 1
ATOM 1562 C CA . ALA A 1 210 ? 27.225 -17.148 40.112 1.00 12.09 231 ALA A CA 1
ATOM 1563 C C . ALA A 1 210 ? 26.383 -18.389 39.814 1.00 11.82 231 ALA A C 1
ATOM 1564 O O . ALA A 1 210 ? 25.155 -18.331 39.593 1.00 12.54 231 ALA A O 1
ATOM 1566 N N . LYS A 1 211 ? 27.072 -19.528 39.769 1.00 13.16 232 LYS A N 1
ATOM 1567 C CA . LYS A 1 211 ? 26.420 -20.799 39.431 1.00 12.63 232 LYS A CA 1
ATOM 1568 C C . LYS A 1 211 ? 26.050 -21.594 40.681 1.00 12.99 232 LYS A C 1
ATOM 1569 O O . LYS A 1 211 ? 26.698 -21.481 41.720 1.00 14.57 232 LYS A O 1
ATOM 1575 N N . PRO A 1 212 ? 24.978 -22.398 40.581 1.00 12.15 233 PRO A N 1
ATOM 1576 C CA . PRO A 1 212 ? 24.136 -22.590 39.384 1.00 12.00 233 PRO A CA 1
ATOM 1577 C C . PRO A 1 212 ? 23.178 -21.425 39.192 1.00 11.29 233 PRO A C 1
ATOM 1578 O O . PRO A 1 212 ? 22.774 -20.783 40.168 1.00 12.79 233 PRO A O 1
ATOM 1582 N N . PHE A 1 213 ? 22.874 -21.101 37.940 1.00 10.41 234 PHE A N 1
ATOM 1583 C CA . PHE A 1 213 ? 21.959 -19.973 37.668 1.00 10.73 234 PHE A CA 1
ATOM 1584 C C . PHE A 1 213 ? 20.728 -20.401 36.913 1.00 10.67 234 PHE A C 1
ATOM 1585 O O . PHE A 1 213 ? 20.761 -21.347 36.101 1.00 10.93 234 PHE A O 1
ATOM 1593 N N . VAL A 1 214 ? 19.631 -19.726 37.236 1.00 10.94 235 VAL A N 1
ATOM 1594 C CA . VAL A 1 214 ? 18.365 -19.884 36.519 1.00 10.60 235 VAL A CA 1
ATOM 1595 C C . VAL A 1 214 ? 18.301 -18.778 35.483 1.00 10.11 235 VAL A C 1
ATOM 1596 O O . VAL A 1 214 ? 18.501 -17.622 35.824 1.00 11.51 235 VAL A O 1
ATOM 1600 N N . ALA A 1 215 ? 18.051 -19.129 34.224 1.00 10.12 236 ALA A N 1
ATOM 1601 C CA . ALA A 1 215 ? 17.771 -18.130 33.171 1.00 9.93 236 ALA A CA 1
ATOM 1602 C C . ALA A 1 215 ? 16.305 -18.169 32.837 1.00 10.60 236 ALA A C 1
ATOM 1603 O O . ALA A 1 215 ? 15.733 -19.273 32.704 1.00 11.59 236 ALA A O 1
ATOM 1605 N N . VAL A 1 216 ? 15.713 -16.991 32.680 1.00 10.96 237 VAL A N 1
ATOM 1606 C CA . VAL A 1 216 ? 14.271 -16.891 32.369 1.00 11.38 237 VAL A CA 1
ATOM 1607 C C . VAL A 1 216 ? 14.060 -16.005 31.154 1.00 11.75 237 VAL A C 1
ATOM 1608 O O . VAL A 1 216 ? 14.766 -15.018 30.977 1.00 11.75 237 VAL A O 1
ATOM 1612 N N . HIS A 1 217 ? 13.086 -16.386 30.339 1.00 11.68 238 HIS A N 1
ATOM 1613 C CA . HIS A 1 217 ? 12.628 -15.577 29.216 1.00 12.21 238 HIS A CA 1
ATOM 1614 C C . HIS A 1 217 ? 11.283 -14.952 29.532 1.00 12.52 238 HIS A C 1
ATOM 1615 O O . HIS A 1 217 ? 10.307 -15.659 29.764 1.00 12.95 238 HIS A O 1
ATOM 1622 N N . LEU A 1 218 ? 11.263 -13.616 29.604 1.00 12.98 239 LEU A N 1
ATOM 1623 C CA . LEU A 1 218 ? 10.043 -12.866 29.883 1.00 14.10 239 LEU A CA 1
ATOM 1624 C C . LEU A 1 218 ? 9.596 -12.188 28.598 1.00 14.78 239 LEU A C 1
ATOM 1625 O O . LEU A 1 218 ? 10.136 -11.157 28.201 1.00 15.98 239 LEU A O 1
ATOM 1630 N N . ARG A 1 219 ? 8.624 -12.807 27.936 1.00 15.70 240 ARG A N 1
ATOM 1631 C CA . ARG A 1 219 ? 8.052 -12.264 26.716 1.00 17.23 240 ARG A CA 1
ATOM 1632 C C . ARG A 1 219 ? 6.841 -11.456 27.167 1.00 18.75 240 ARG A C 1
ATOM 1633 O O . ARG A 1 219 ? 5.841 -12.016 27.640 1.00 19.67 240 ARG A O 1
ATOM 1641 N N . ASN A 1 220 ? 6.935 -10.135 27.060 1.00 20.73 241 ASN A N 1
ATOM 1642 C CA . ASN A 1 220 ? 5.904 -9.291 27.659 1.00 22.29 241 ASN A CA 1
ATOM 1643 C C . ASN A 1 220 ? 5.615 -7.942 27.008 1.00 24.27 241 ASN A C 1
ATOM 1644 O O . ASN A 1 220 ? 4.985 -7.098 27.641 1.00 25.20 241 ASN A O 1
ATOM 1649 N N . ASP A 1 221 ? 6.023 -7.744 25.755 1.00 24.51 242 ASP A N 1
ATOM 1650 C CA . ASP A 1 221 ? 5.637 -6.496 25.068 1.00 26.36 242 ASP A CA 1
ATOM 1651 C C . ASP A 1 221 ? 4.126 -6.431 24.808 1.00 27.38 242 ASP A C 1
ATOM 1652 O O . ASP A 1 221 ? 3.423 -7.429 24.960 1.00 26.83 242 ASP A O 1
ATOM 1657 N N . ALA A 1 222 ? 3.626 -5.241 24.459 1.00 28.41 243 ALA A N 1
ATOM 1658 C CA . ALA A 1 222 ? 2.180 -5.007 24.366 1.00 30.18 243 ALA A CA 1
ATOM 1659 C C . ALA A 1 222 ? 1.466 -5.905 23.354 1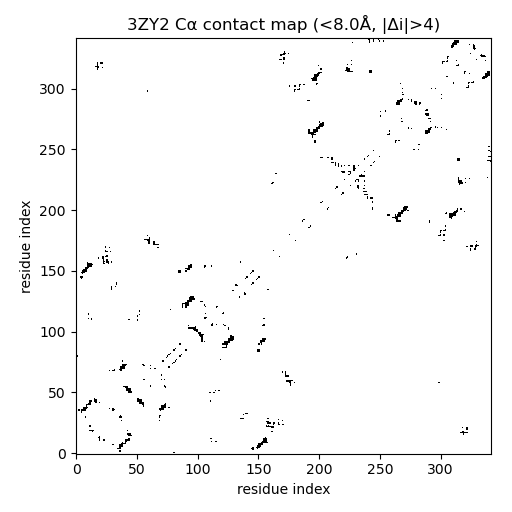.00 30.04 243 ALA A C 1
ATOM 1660 O O . ALA A 1 222 ? 0.366 -6.390 23.630 1.00 30.15 243 ALA A O 1
ATOM 1662 N N . ASP A 1 223 ? 2.104 -6.120 22.203 1.00 29.24 244 ASP A N 1
ATOM 1663 C CA . ASP A 1 223 ? 1.576 -6.985 21.135 1.00 29.85 244 ASP A CA 1
ATOM 1664 C C . ASP A 1 223 ? 1.425 -8.433 21.595 1.00 28.35 244 ASP A C 1
ATOM 1665 O O . ASP A 1 223 ? 0.543 -9.153 21.128 1.00 28.37 244 ASP A O 1
ATOM 1670 N N . TRP A 1 224 ? 2.309 -8.863 22.490 1.00 26.85 245 TRP A N 1
ATOM 1671 C CA . TRP A 1 224 ? 2.265 -10.233 22.999 1.00 25.31 245 TRP A CA 1
ATOM 1672 C C . TRP A 1 224 ? 1.045 -10.466 23.870 1.00 26.73 245 TRP A C 1
ATOM 1673 O O . TRP A 1 224 ? 0.360 -11.477 23.747 1.00 25.22 245 TRP A O 1
ATOM 1684 N N . VAL A 1 225 ? 0.784 -9.535 24.778 1.00 28.33 246 VAL A N 1
ATOM 1685 C CA . VAL A 1 225 ? -0.329 -9.724 25.702 1.00 31.50 246 VAL A CA 1
ATOM 1686 C C . VAL A 1 225 ? -1.637 -9.811 24.909 1.00 32.38 246 VAL A C 1
ATOM 1687 O O . VAL A 1 225 ? -2.558 -10.531 25.298 1.00 33.71 246 VAL A O 1
ATOM 1691 N N . ARG A 1 226 ? -1.680 -9.117 23.776 1.00 33.51 247 ARG A N 1
ATOM 1692 C CA . ARG A 1 226 ? -2.843 -9.159 22.893 1.00 34.93 247 ARG A CA 1
ATOM 1693 C C . ARG A 1 226 ? -2.986 -10.493 22.154 1.00 34.55 247 ARG A C 1
ATOM 1694 O O . ARG A 1 226 ? -4.098 -11.001 22.010 1.00 35.12 247 ARG A O 1
ATOM 1702 N N . VAL A 1 227 ? -1.865 -11.045 21.689 1.00 33.57 248 VAL A N 1
ATOM 1703 C CA . VAL A 1 227 ? -1.815 -12.397 21.126 1.00 33.23 248 VAL A CA 1
ATOM 1704 C C . VAL A 1 227 ? -2.403 -13.434 22.102 1.00 32.83 248 VAL A C 1
ATOM 1705 O O . VAL A 1 227 ? -3.248 -14.261 21.728 1.00 33.43 248 VAL A O 1
ATOM 1709 N N . CYS A 1 228 ? -1.984 -13.358 23.361 1.00 31.31 249 CYS A N 1
ATOM 1710 C CA . CYS A 1 228 ? -2.428 -14.291 24.382 1.00 30.62 249 CYS A CA 1
ATOM 1711 C C . CYS A 1 228 ? -3.905 -14.111 24.730 1.00 32.76 249 CYS A C 1
ATOM 1712 O O . CYS A 1 228 ? -4.609 -15.090 24.988 1.00 32.42 249 CYS A O 1
ATOM 1715 N N . GLU A 1 229 ? -4.365 -12.863 24.739 1.00 34.06 250 GLU A N 1
ATOM 1716 C CA . GLU A 1 229 ? -5.746 -12.576 25.144 1.00 36.94 250 GLU A CA 1
ATOM 1717 C C . GLU A 1 229 ? -6.755 -13.078 24.107 1.00 37.69 250 GLU A C 1
ATOM 1718 O O . GLU A 1 229 ? -7.945 -13.207 24.399 1.00 38.74 250 GLU A O 1
ATOM 1724 N N . HIS A 1 230 ? -6.265 -13.380 22.906 1.00 37.54 251 HIS A N 1
ATOM 1725 C CA . HIS A 1 230 ? -7.103 -13.940 21.847 1.00 38.87 251 HIS A CA 1
ATOM 1726 C C . HIS A 1 230 ? -7.245 -15.466 21.897 1.00 38.42 251 HIS A C 1
ATOM 1727 O O . HIS A 1 230 ? -8.018 -16.040 21.127 1.00 39.20 251 HIS A O 1
ATOM 1734 N N . ILE A 1 231 ? -6.504 -16.121 22.791 1.00 37.33 252 ILE A N 1
ATOM 1735 C CA . ILE A 1 231 ? -6.555 -17.582 22.905 1.00 36.28 252 ILE A CA 1
ATOM 1736 C C . ILE A 1 231 ? -7.986 -18.097 23.075 1.00 37.17 252 ILE A C 1
ATOM 1737 O O . ILE A 1 231 ? -8.717 -17.659 23.971 1.00 37.98 252 ILE A O 1
ATOM 1742 N N . ASP A 1 232 ? -8.366 -19.013 22.185 1.00 36.48 253 ASP A N 1
ATOM 1743 C CA . ASP A 1 232 ? -9.655 -19.701 22.261 1.00 37.02 253 ASP A CA 1
ATOM 1744 C C . ASP A 1 232 ? -9.422 -21.091 22.851 1.00 36.81 253 ASP A C 1
ATOM 1745 O O . ASP A 1 232 ? -8.981 -22.019 22.156 1.00 35.62 253 ASP A O 1
ATOM 1750 N N . THR A 1 233 ? -9.704 -21.215 24.146 1.00 37.29 254 THR A N 1
ATOM 1751 C CA . THR A 1 233 ? -9.444 -22.443 24.884 1.00 37.37 254 THR A CA 1
ATOM 1752 C C . THR A 1 233 ? -10.352 -23.613 24.510 1.00 38.43 254 THR A C 1
ATOM 1753 O O . THR A 1 233 ? -10.081 -24.758 24.882 1.00 38.98 254 THR A O 1
ATOM 1757 N N . THR A 1 234 ? -11.443 -23.330 23.808 1.00 38.62 255 THR A N 1
ATOM 1758 C CA . THR A 1 234 ? -12.368 -24.388 23.423 1.00 39.53 255 THR A CA 1
ATOM 1759 C C . THR A 1 234 ? -11.813 -25.151 22.217 1.00 38.17 255 THR A C 1
ATOM 1760 O O . THR A 1 234 ? -11.918 -26.378 22.152 1.00 38.99 255 THR A O 1
ATOM 1764 N N . THR A 1 235 ? -11.221 -24.423 21.272 1.00 35.55 256 THR A N 1
ATOM 1765 C CA . THR A 1 235 ? -10.628 -25.060 20.095 1.00 34.60 256 THR A CA 1
ATOM 1766 C C . THR A 1 235 ? -9.192 -25.530 20.375 1.00 32.46 256 THR A C 1
ATOM 1767 O O . THR A 1 235 ? -8.716 -26.493 19.765 1.00 31.96 256 THR A O 1
ATOM 1771 N N . ASN A 1 236 ? -8.515 -24.842 21.296 1.00 30.22 257 ASN A N 1
ATOM 1772 C CA . ASN A 1 236 ? -7.213 -25.278 21.800 1.00 28.25 257 ASN A CA 1
ATOM 1773 C C . ASN A 1 236 ? -6.225 -25.681 20.699 1.00 26.56 257 ASN A C 1
ATOM 1774 O O . ASN A 1 236 ? -5.587 -26.727 20.786 1.00 25.90 257 ASN A O 1
ATOM 1779 N N . ARG A 1 237 ? -6.106 -24.854 19.660 1.00 25.43 258 ARG A N 1
ATOM 1780 C CA . ARG A 1 237 ? -5.146 -25.128 18.586 1.00 25.27 258 ARG A CA 1
ATOM 1781 C C . ARG A 1 237 ? -3.749 -24.714 18.999 1.00 24.73 258 ARG A C 1
ATOM 1782 O O . ARG A 1 237 ? -3.588 -23.847 19.872 1.00 24.78 258 ARG A O 1
ATOM 1790 N N . PRO A 1 238 ? -2.723 -25.313 18.360 1.00 23.77 259 PRO A N 1
ATOM 1791 C CA . PRO A 1 238 ? -1.371 -24.804 18.545 1.00 23.21 259 PRO A CA 1
ATOM 1792 C C . PRO A 1 238 ? -1.292 -23.318 18.233 1.00 23.23 259 PRO A C 1
ATOM 1793 O O . PRO A 1 238 ? -1.947 -22.807 17.290 1.00 23.28 259 PRO A O 1
ATOM 1797 N N . LEU A 1 239 ? -0.506 -22.627 19.047 1.00 22.54 260 LEU A N 1
ATOM 1798 C CA . LEU A 1 239 ? -0.228 -21.232 18.815 1.00 22.09 260 LEU A CA 1
ATOM 1799 C C . LEU A 1 239 ? 1.271 -21.104 18.890 1.00 20.52 260 LEU A C 1
ATOM 1800 O O . LEU A 1 239 ? 1.868 -21.329 19.951 1.00 20.59 260 LEU A O 1
ATOM 1805 N N . PHE A 1 240 ? 1.878 -20.808 17.750 1.00 20.20 261 PHE A N 1
ATOM 1806 C CA . PHE A 1 240 ? 3.317 -20.635 17.666 1.00 20.06 261 PHE A CA 1
ATOM 1807 C C . PHE A 1 240 ? 4.027 -21.865 18.221 1.00 19.14 261 PHE A C 1
ATOM 1808 O O . PHE A 1 240 ? 3.775 -22.959 17.739 1.00 20.53 261 PHE A O 1
ATOM 1816 N N . ALA A 1 241 ? 4.858 -21.706 19.252 1.00 17.62 262 ALA A N 1
ATOM 1817 C CA . ALA A 1 241 ? 5.675 -22.818 19.735 1.00 16.53 262 ALA A CA 1
ATOM 1818 C C . ALA A 1 241 ? 5.001 -23.680 20.804 1.00 16.71 262 ALA A C 1
ATOM 1819 O O . ALA A 1 241 ? 5.656 -24.514 21.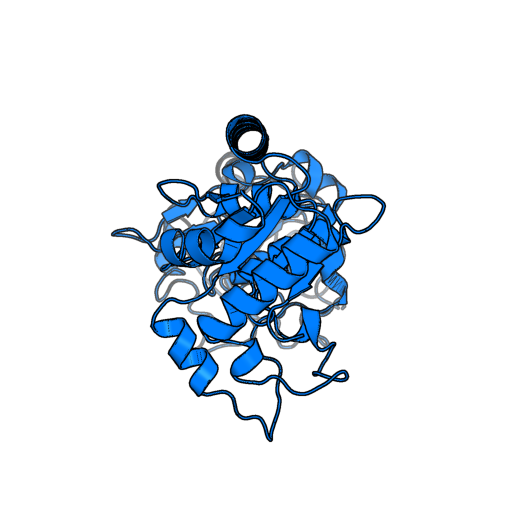443 1.00 16.87 262 ALA A O 1
ATOM 1821 N N . SER A 1 242 ? 3.703 -23.490 21.021 1.00 17.34 263 SER A N 1
ATOM 1822 C CA . SER A 1 242 ? 3.049 -24.099 22.185 1.00 18.08 263 SER A CA 1
ATOM 1823 C C . SER A 1 242 ? 3.168 -25.633 22.299 1.00 18.44 263 SER A C 1
ATOM 1824 O O . SER A 1 242 ? 3.075 -26.183 23.395 1.00 18.56 263 SER A O 1
ATOM 1827 N N . GLU A 1 243 ? 3.382 -26.325 21.181 1.00 18.41 264 GLU A N 1
ATOM 1828 C CA . GLU A 1 243 ? 3.559 -27.795 21.221 1.00 19.43 264 GLU A CA 1
ATOM 1829 C C . GLU A 1 243 ? 4.867 -28.229 21.903 1.00 19.40 264 GLU A C 1
ATOM 1830 O O . GLU A 1 243 ? 5.034 -29.396 22.261 1.00 19.54 264 GLU A O 1
ATOM 1836 N N . GLN A 1 244 ? 5.774 -27.280 22.133 1.00 17.87 265 GLN A N 1
ATOM 1837 C CA . GLN A 1 244 ? 6.997 -27.600 22.861 1.00 18.02 265 GLN A CA 1
ATOM 1838 C C . GLN A 1 244 ? 6.745 -27.967 24.317 1.00 18.85 265 GLN A C 1
ATOM 1839 O O . GLN A 1 244 ? 7.560 -28.667 24.920 1.00 19.95 265 GLN A O 1
ATOM 1845 N N . CYS A 1 245 ? 5.634 -27.511 24.886 1.00 20.32 266 CYS A N 1
ATOM 1846 C CA . CYS A 1 245 ? 5.281 -27.928 26.247 1.00 21.84 266 CYS A CA 1
ATOM 1847 C C . CYS A 1 245 ? 4.008 -28.771 26.354 1.00 23.07 266 CYS A C 1
ATOM 1848 O O . CYS A 1 245 ? 3.872 -29.539 27.307 1.00 24.39 266 CYS A O 1
ATOM 1851 N N . LEU A 1 246 ? 3.101 -28.628 25.394 1.00 23.86 267 LEU A N 1
ATOM 1852 C CA . LEU A 1 246 ? 1.804 -29.336 25.444 1.00 25.36 267 LEU A CA 1
ATOM 1853 C C . LEU A 1 246 ? 1.696 -30.504 24.463 1.00 26.39 267 LEU A C 1
ATOM 1854 O O . LEU A 1 246 ? 0.638 -31.162 24.387 1.00 27.08 267 LEU A O 1
ATOM 1859 N N . GLY A 1 247 ? 2.769 -30.758 23.712 1.00 25.76 268 GLY A N 1
ATOM 1860 C CA . GLY A 1 247 ? 2.812 -31.889 22.769 1.00 26.49 268 GLY A CA 1
ATOM 1861 C C . GLY A 1 247 ? 2.136 -31.585 21.451 1.00 26.81 268 GLY A C 1
ATOM 1862 O O . GLY A 1 247 ? 1.440 -30.561 21.321 1.00 26.14 268 GLY A O 1
ATOM 1863 N N . GLU A 1 248 ? 2.348 -32.451 20.457 1.00 27.81 269 GLU A N 1
ATOM 1864 C CA . GLU A 1 248 ? 1.711 -32.280 19.144 1.00 29.46 269 GLU A CA 1
ATOM 1865 C C . GLU A 1 248 ? 0.191 -32.190 19.288 1.00 30.10 269 GLU A C 1
ATOM 1866 O O . GLU A 1 248 ? -0.419 -32.998 20.002 1.00 31.99 269 GLU A O 1
ATOM 1872 N N . GLY A 1 249 ? -0.407 -31.194 18.636 1.00 29.84 270 GLY A N 1
ATOM 1873 C CA . GLY A 1 249 ? -1.866 -30.996 18.677 1.00 30.55 270 GLY A CA 1
ATOM 1874 C C . GLY A 1 249 ? -2.404 -30.824 20.091 1.00 30.33 270 GLY A C 1
ATOM 1875 O O . GLY A 1 249 ? -3.596 -31.010 20.332 1.00 31.28 270 GLY A O 1
ATOM 1876 N N . HIS A 1 250 ? -1.516 -30.455 21.023 1.00 29.98 271 HIS A N 1
ATOM 1877 C CA . HIS A 1 250 ? -1.862 -30.215 22.437 1.00 30.19 271 HIS A CA 1
ATOM 1878 C C . HIS A 1 250 ? -2.419 -31.441 23.160 1.00 32.08 271 HIS A C 1
ATOM 1879 O O . HIS A 1 250 ? -3.346 -31.326 23.971 1.00 32.58 271 HIS A O 1
ATOM 1886 N N . HIS A 1 251 ? -1.836 -32.607 22.894 1.00 32.72 272 HIS A N 1
ATOM 1887 C CA . HIS A 1 251 ? -2.345 -33.847 23.493 1.00 34.64 272 HIS A CA 1
ATOM 1888 C C . HIS A 1 251 ? -2.187 -33.898 25.016 1.00 34.92 272 HIS A C 1
ATOM 1889 O O . HIS A 1 251 ? -2.898 -34.645 25.688 1.00 35.95 272 HIS A O 1
ATOM 1896 N N . LEU A 1 252 ? -1.291 -33.071 25.552 1.00 34.00 273 LEU A N 1
ATOM 1897 C CA . LEU A 1 252 ? -0.996 -33.056 26.992 1.00 33.47 273 LEU A CA 1
ATOM 1898 C C . LEU A 1 252 ? -1.856 -32.092 27.820 1.00 33.70 273 LEU A C 1
ATOM 1899 O O . LEU A 1 252 ? -1.826 -32.141 29.056 1.00 34.19 273 LEU A O 1
ATOM 1904 N N . GLY A 1 253 ? -2.609 -31.213 27.158 1.00 33.29 274 GLY A N 1
ATOM 1905 C CA . GLY A 1 253 ? -3.389 -30.209 27.879 1.00 33.53 274 GLY A CA 1
ATOM 1906 C C . GLY A 1 253 ? -3.914 -29.046 27.062 1.00 32.63 274 GLY A C 1
ATOM 1907 O O . GLY A 1 253 ? -3.852 -29.044 25.825 1.00 32.41 274 GLY A O 1
ATOM 1908 N N . THR A 1 254 ? -4.428 -28.041 27.766 1.00 32.41 275 THR A N 1
ATOM 1909 C CA . THR A 1 254 ? -4.992 -26.860 27.116 1.00 32.18 275 THR A CA 1
ATOM 1910 C C . THR A 1 254 ? -4.068 -25.658 27.270 1.00 30.35 275 THR A C 1
ATOM 1911 O O . THR A 1 254 ? -3.632 -25.352 28.369 1.00 30.69 275 THR A O 1
ATOM 1915 N N . LEU A 1 255 ? -3.774 -24.978 26.168 1.00 29.35 276 LEU A N 1
ATOM 1916 C CA . LEU A 1 255 ? -3.073 -23.699 26.245 1.00 27.90 276 LEU A CA 1
ATOM 1917 C C . LEU A 1 255 ? -3.963 -22.629 26.893 1.00 29.31 276 LEU A C 1
ATOM 1918 O O . LEU A 1 255 ? -5.062 -22.344 26.408 1.00 30.04 276 LEU A O 1
ATOM 1923 N N . THR A 1 256 ? -3.489 -22.057 27.998 1.00 29.74 277 THR A N 1
ATOM 1924 C CA . THR A 1 256 ? -4.189 -20.969 28.685 1.00 31.19 277 THR A CA 1
ATOM 1925 C C . THR A 1 256 ? -3.460 -19.630 28.574 1.00 30.89 277 THR A C 1
ATOM 1926 O O . THR A 1 256 ? -2.269 -19.577 28.243 1.00 29.11 277 THR A O 1
ATOM 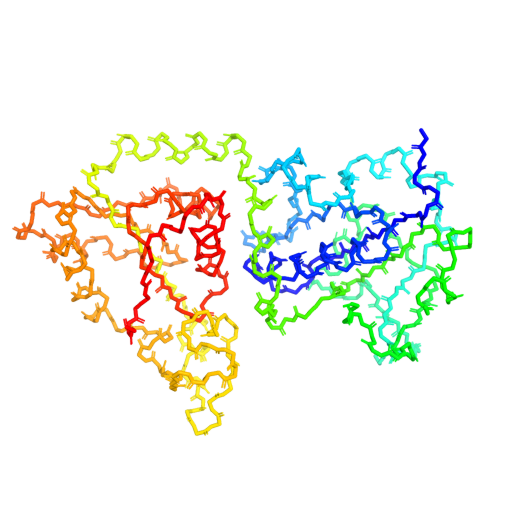1930 N N . LYS A 1 257 ? -4.182 -18.554 28.869 1.00 32.06 278 LYS A N 1
ATOM 1931 C CA . LYS A 1 257 ? -3.598 -17.228 29.061 1.00 32.67 278 LYS A CA 1
ATOM 1932 C C . LYS A 1 257 ? -2.486 -17.202 30.110 1.00 32.08 278 LYS A C 1
ATOM 1933 O O . LYS A 1 257 ? -1.512 -16.475 29.940 1.00 31.58 278 LYS A O 1
ATOM 1939 N N . GLU A 1 258 ? -2.652 -17.977 31.187 1.00 32.54 279 GLU A N 1
ATOM 1940 C CA . GLU A 1 258 ? -1.692 -18.077 32.298 1.00 32.13 279 GLU A CA 1
ATOM 1941 C C . GLU A 1 258 ? -0.339 -18.611 31.818 1.00 29.82 279 GLU A C 1
ATOM 1942 O O . GLU A 1 258 ? 0.706 -18.257 32.353 1.00 30.10 279 GLU A O 1
ATOM 1948 N N . ILE A 1 259 ? -0.371 -19.484 30.818 1.00 27.87 280 ILE A N 1
ATOM 1949 C CA . ILE A 1 259 ? 0.851 -20.034 30.227 1.00 25.09 280 ILE A CA 1
ATOM 1950 C C . ILE A 1 259 ? 1.410 -19.054 29.202 1.00 23.78 280 ILE A C 1
ATOM 1951 O O . ILE A 1 259 ? 2.607 -18.805 29.152 1.00 21.30 280 ILE A O 1
ATOM 1956 N N . CYS A 1 260 ? 0.536 -18.473 28.390 1.00 22.91 281 CYS A N 1
ATOM 1957 C CA . CYS A 1 260 ? 0.989 -17.587 27.329 1.00 21.93 281 CYS A CA 1
ATOM 1958 C C . CYS A 1 260 ? 1.558 -16.280 27.891 1.00 21.92 281 CYS A C 1
ATOM 1959 O O . CYS A 1 260 ? 2.592 -15.789 27.432 1.00 19.67 281 CYS A O 1
ATOM 1962 N N . SER A 1 261 ? 0.866 -15.734 28.884 1.00 22.44 282 SER A N 1
ATOM 1963 C CA . SER A 1 261 ? 1.210 -14.441 29.467 1.00 23.58 282 SER A CA 1
ATOM 1964 C C . SER A 1 261 ? 1.027 -14.478 30.986 1.00 23.74 282 SER A C 1
ATOM 1965 O O . SER A 1 261 ? 0.014 -13.983 31.498 1.00 24.97 282 SER A O 1
ATOM 1968 N N . PRO A 1 262 ? 1.988 -15.079 31.715 1.00 23.03 283 PRO A N 1
ATOM 1969 C CA . PRO A 1 262 ? 1.898 -15.129 33.180 1.00 22.89 283 PRO A CA 1
ATOM 1970 C C . PRO A 1 262 ? 1.828 -13.730 33.782 1.00 23.82 283 PRO A C 1
ATOM 1971 O O . PRO A 1 262 ? 2.444 -12.791 33.244 1.00 23.82 283 PRO A O 1
ATOM 1975 N N . SER A 1 263 ? 1.084 -13.607 34.881 1.00 24.32 284 SER A N 1
ATOM 1976 C CA . SER A 1 263 ? 1.012 -12.363 35.655 1.00 24.83 284 SER A CA 1
ATOM 1977 C C . SER A 1 263 ? 2.367 -12.113 36.291 1.00 24.28 284 SER A C 1
ATOM 1978 O O . SER A 1 263 ? 3.138 -13.051 36.476 1.00 22.72 284 SER A O 1
ATOM 1981 N N . LYS A 1 264 ? 2.646 -10.860 36.644 1.00 24.80 285 LYS A N 1
ATOM 1982 C CA . LYS A 1 264 ? 3.890 -10.529 37.363 1.00 24.71 285 LYS A CA 1
ATOM 1983 C C . LYS A 1 264 ? 4.020 -11.371 38.631 1.00 24.45 285 LYS A C 1
ATOM 1984 O O . LYS A 1 264 ? 5.081 -11.916 38.917 1.00 22.42 285 LYS A O 1
ATOM 1990 N N . GLN A 1 265 ? 2.921 -11.488 39.379 1.00 25.08 286 GLN A N 1
ATOM 1991 C CA . GLN A 1 265 ? 2.872 -12.309 40.593 1.00 25.85 286 GLN A CA 1
ATOM 1992 C C . GLN A 1 265 ? 3.306 -13.758 40.333 1.00 24.17 286 GLN A C 1
ATOM 1993 O O . GLN A 1 265 ? 4.098 -14.321 41.101 1.00 23.63 286 GLN A O 1
ATOM 1999 N N . GLN A 1 266 ? 2.792 -14.341 39.244 1.00 23.99 287 GLN A N 1
ATOM 2000 C CA . GLN A 1 266 ? 3.060 -15.727 38.863 1.00 23.44 287 GLN A CA 1
ATOM 2001 C C . GLN A 1 266 ? 4.542 -15.875 38.459 1.00 22.06 287 GLN A C 1
ATOM 2002 O O . GLN A 1 266 ? 5.193 -16.841 38.839 1.00 21.23 287 GLN A O 1
ATOM 2008 N N . ILE A 1 267 ? 5.065 -14.899 37.718 1.00 21.47 288 ILE A N 1
ATOM 2009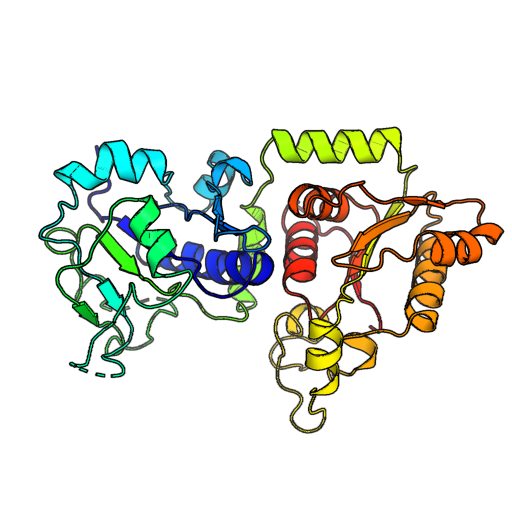 C CA . ILE A 1 267 ? 6.483 -14.907 37.332 1.00 19.76 288 ILE A CA 1
ATOM 2010 C C . ILE A 1 267 ? 7.378 -14.929 38.572 1.00 19.89 288 ILE A C 1
ATOM 2011 O O . ILE A 1 267 ? 8.283 -15.753 38.675 1.00 18.77 288 ILE A O 1
ATOM 2016 N N . LEU A 1 268 ? 7.076 -14.050 39.526 1.00 19.95 289 LEU A N 1
ATOM 2017 C CA . LEU A 1 268 ? 7.883 -13.946 40.733 1.00 20.39 289 LEU A CA 1
ATOM 2018 C C . LEU A 1 268 ? 7.817 -15.221 41.557 1.00 20.06 289 LEU A C 1
ATOM 2019 O O . LEU A 1 268 ? 8.847 -15.740 41.990 1.00 19.81 289 LEU A O 1
ATOM 2024 N N . GLU A 1 269 ? 6.599 -15.734 41.768 1.00 20.08 290 GLU A N 1
ATOM 2025 C CA . GLU A 1 269 ? 6.417 -16.953 42.552 1.00 21.30 290 GLU A CA 1
ATOM 2026 C C . GLU A 1 269 ? 7.205 -18.107 41.943 1.00 19.71 290 GLU A C 1
ATOM 2027 O O . GLU A 1 269 ? 7.889 -18.842 42.655 1.00 19.84 290 GLU A O 1
ATOM 2033 N N . GLN A 1 270 ? 7.132 -18.243 40.622 1.00 18.94 291 GLN A N 1
ATOM 2034 C CA . GLN A 1 270 ? 7.772 -19.369 39.958 1.00 18.16 291 GLN A CA 1
ATOM 2035 C C . GLN A 1 270 ? 9.302 -19.246 39.908 1.00 16.88 291 GLN A C 1
ATOM 2036 O O . GLN A 1 270 ? 10.006 -20.238 40.089 1.00 16.36 291 GLN A O 1
ATOM 2042 N N . ILE A 1 271 ? 9.817 -18.037 39.717 1.00 16.26 292 ILE A N 1
ATOM 2043 C CA . ILE A 1 271 ? 11.274 -17.806 39.783 1.00 16.38 292 ILE A CA 1
ATOM 2044 C C . ILE A 1 271 ? 11.816 -18.155 41.168 1.00 16.58 292 ILE A C 1
ATOM 2045 O O . ILE A 1 271 ? 12.855 -18.801 41.301 1.00 15.53 292 ILE A O 1
ATOM 2050 N N . VAL A 1 272 ? 11.114 -17.725 42.210 1.00 17.01 293 VAL A N 1
ATOM 2051 C CA . VAL A 1 272 ? 11.546 -18.019 43.556 1.00 18.36 293 VAL A CA 1
ATOM 2052 C C . VAL A 1 272 ? 11.525 -19.534 43.816 1.00 17.87 293 VAL A C 1
ATOM 2053 O O . VAL A 1 272 ? 12.449 -20.069 44.409 1.00 18.39 293 VAL A O 1
ATOM 2057 N N . GLU A 1 273 ? 10.477 -20.209 43.337 1.00 18.54 294 GLU A N 1
ATOM 2058 C CA . GLU A 1 273 ? 10.373 -21.657 43.466 1.00 19.79 294 GLU A CA 1
ATOM 2059 C C . GLU A 1 273 ? 11.559 -22.360 42.795 1.00 19.35 294 GLU A C 1
ATOM 2060 O O . GLU A 1 273 ? 12.190 -23.238 43.372 1.00 20.14 294 GLU A O 1
ATOM 2066 N N . LYS A 1 274 ? 11.878 -21.935 41.581 1.00 18.16 295 LYS A N 1
ATOM 2067 C CA . LYS A 1 274 ? 12.958 -22.575 40.833 1.00 18.36 295 LYS A CA 1
ATOM 2068 C C . LYS A 1 274 ? 14.319 -22.249 41.435 1.00 17.65 295 LYS A C 1
ATOM 2069 O O . LYS A 1 274 ? 15.196 -23.098 41.458 1.00 18.06 295 LYS A O 1
ATOM 2075 N N . VAL A 1 275 ? 14.497 -21.025 41.939 1.00 16.76 296 VAL A N 1
ATOM 2076 C CA . VAL A 1 275 ? 15.726 -20.684 42.666 1.00 16.62 296 VAL A CA 1
ATOM 2077 C C . VAL A 1 275 ? 15.936 -21.634 43.854 1.00 17.74 296 VAL A C 1
ATOM 2078 O O . VAL A 1 275 ? 17.022 -22.175 44.062 1.00 17.48 296 VAL A O 1
ATOM 2082 N N . GLY A 1 276 ? 14.862 -21.826 44.627 1.00 18.87 297 GLY A N 1
ATOM 2083 C CA . GLY A 1 276 ? 14.878 -22.765 45.741 1.00 20.41 297 GLY A CA 1
ATOM 2084 C C . GLY A 1 276 ? 15.178 -24.192 45.291 1.00 20.88 297 GLY A C 1
ATOM 2085 O O . GLY A 1 276 ? 15.986 -24.877 45.922 1.00 22.36 297 GLY A O 1
ATOM 2086 N N . SER A 1 277 ? 14.558 -24.614 44.187 1.00 21.57 298 SER A N 1
ATOM 2087 C CA . SER A 1 277 ? 14.661 -25.997 43.699 1.00 22.81 298 SER A CA 1
ATOM 2088 C C . SER A 1 277 ? 16.099 -26.411 43.374 1.00 21.81 298 SER A C 1
ATOM 2089 O O . SER A 1 277 ? 16.486 -27.562 43.607 1.00 23.88 298 SER A O 1
ATOM 2092 N N . ILE A 1 278 ? 16.906 -25.474 42.872 1.00 18.78 299 ILE A N 1
ATOM 2093 C CA . ILE A 1 278 ? 18.272 -25.830 42.457 1.00 17.57 299 ILE A CA 1
ATOM 2094 C C . ILE A 1 278 ? 19.373 -25.169 43.305 1.00 16.26 299 ILE A C 1
ATOM 2095 O O . ILE A 1 278 ? 20.567 -25.336 43.020 1.00 16.21 299 ILE A O 1
ATOM 2100 N N . GLY A 1 279 ? 18.987 -24.424 44.340 1.00 16.45 300 GLY A N 1
ATOM 2101 C CA . GLY A 1 279 ? 19.961 -23.678 45.138 1.00 15.78 300 GLY A CA 1
ATOM 2102 C C . GLY A 1 279 ? 20.704 -22.655 44.282 1.00 14.72 300 GLY A C 1
ATOM 2103 O O . GLY A 1 279 ? 21.935 -22.583 44.308 1.00 15.49 300 GLY A O 1
ATOM 2104 N N . ALA A 1 280 ? 19.951 -21.918 43.467 1.00 14.41 301 ALA A N 1
ATOM 2105 C CA . ALA A 1 280 ? 20.551 -20.984 42.515 1.00 13.78 301 ALA A CA 1
ATOM 2106 C C . ALA A 1 280 ? 21.309 -19.864 43.220 1.00 14.08 301 ALA A C 1
ATOM 2107 O O . ALA A 1 280 ? 20.875 -19.388 44.291 1.00 14.08 301 ALA A O 1
ATOM 2109 N N . LYS A 1 281 ? 22.427 -19.456 42.619 1.00 13.29 302 LYS A N 1
ATOM 2110 C CA . LYS A 1 281 ? 23.211 -18.343 43.162 1.00 13.60 302 LYS A CA 1
ATOM 2111 C C . LYS A 1 281 ? 23.071 -17.049 42.381 1.00 13.60 302 LYS A C 1
ATOM 2112 O O . LYS A 1 281 ? 23.632 -16.023 42.782 1.00 14.46 302 LYS A O 1
ATOM 2118 N N . SER A 1 282 ? 22.287 -17.094 41.311 1.00 12.57 303 SER A N 1
ATOM 2119 C CA . SER A 1 282 ? 21.943 -15.922 40.535 1.00 12.47 303 SER A CA 1
ATOM 2120 C C . SER A 1 282 ? 20.832 -16.265 39.554 1.00 11.87 303 SER A C 1
ATOM 2121 O O . SER A 1 282 ? 20.528 -17.453 39.316 1.00 12.15 303 SER A O 1
ATOM 2124 N N . VAL A 1 283 ? 20.241 -15.209 38.986 1.00 12.15 304 VAL A N 1
ATOM 2125 C CA . VAL A 1 283 ? 19.206 -15.323 37.963 1.00 11.87 304 VAL A CA 1
ATOM 2126 C C . VAL A 1 283 ? 19.581 -14.426 36.781 1.00 11.41 304 VAL A C 1
ATOM 2127 O O . VAL A 1 283 ? 20.080 -13.307 36.964 1.00 12.73 304 VAL A O 1
ATOM 2131 N N . PHE A 1 284 ? 19.390 -14.958 35.582 1.00 11.14 305 PHE A N 1
ATOM 2132 C CA . PHE A 1 284 ? 19.533 -14.183 34.360 1.00 10.57 305 PHE A CA 1
ATOM 2133 C C . PHE A 1 284 ? 18.162 -13.961 33.751 1.00 10.64 305 PHE A C 1
ATOM 2134 O O . PHE A 1 284 ? 17.364 -14.898 33.635 1.00 11.09 305 PHE A O 1
ATOM 2142 N N . VAL A 1 285 ? 17.908 -12.731 33.314 1.00 11.12 306 VAL A N 1
ATOM 2143 C CA . VAL A 1 285 ? 16.640 -12.416 32.648 1.00 12.59 306 VAL A CA 1
ATOM 2144 C C . VAL A 1 285 ? 16.882 -11.891 31.232 1.00 12.01 306 VAL A C 1
ATOM 2145 O O . VAL A 1 285 ? 17.613 -10.896 31.036 1.00 13.09 306 VAL A O 1
ATOM 2149 N N . ALA A 1 286 ? 16.233 -12.546 30.271 1.00 12.12 307 ALA A N 1
ATOM 2150 C CA . ALA A 1 286 ? 16.151 -12.047 28.886 1.00 12.23 307 ALA A CA 1
ATOM 2151 C C . ALA A 1 286 ? 14.711 -11.599 28.676 1.00 13.24 307 ALA A C 1
ATOM 2152 O O . ALA A 1 286 ? 13.783 -12.310 29.019 1.00 13.59 307 ALA A O 1
ATOM 2154 N N . SER A 1 287 ? 14.530 -10.389 28.151 1.00 13.66 308 SER A N 1
ATOM 2155 C CA . SER A 1 287 ? 13.191 -9.878 27.886 1.00 14.60 308 SER A CA 1
ATOM 2156 C C . SER A 1 287 ? 13.188 -8.997 26.641 1.00 15.50 308 SER A C 1
ATOM 2157 O O . SER A 1 287 ? 14.197 -8.374 26.309 1.00 16.52 308 SER A O 1
ATOM 2160 N N . ASP A 1 288 ? 12.043 -9.002 25.972 1.00 16.86 309 ASP A N 1
ATOM 2161 C CA . ASP A 1 288 ? 11.749 -8.083 24.883 1.00 18.43 309 ASP A CA 1
ATOM 2162 C C . ASP A 1 288 ? 11.311 -6.707 25.361 1.00 19.73 309 ASP A C 1
ATOM 2163 O O . ASP A 1 288 ? 11.264 -5.758 24.563 1.00 20.49 309 ASP A O 1
ATOM 2168 N N . LYS A 1 289 ? 10.987 -6.588 26.649 1.00 19.58 310 LYS A N 1
ATOM 2169 C CA . LYS A 1 289 ? 10.470 -5.318 27.176 1.00 21.04 310 LYS A CA 1
ATOM 2170 C C . LYS A 1 289 ? 10.798 -5.117 28.654 1.00 21.21 310 LYS A C 1
ATOM 2171 O O . LYS A 1 289 ? 11.742 -4.393 28.987 1.00 23.67 310 LYS A O 1
ATOM 2177 N N . ASP A 1 290 ? 10.038 -5.763 29.536 1.00 20.41 311 ASP A N 1
ATOM 2178 C CA . ASP A 1 290 ? 10.157 -5.520 30.979 1.00 19.86 311 ASP A CA 1
ATOM 2179 C C . ASP A 1 290 ? 10.937 -6.666 31.636 1.00 19.06 311 ASP A C 1
ATOM 2180 O O . ASP A 1 290 ? 10.395 -7.771 31.834 1.00 18.93 311 ASP A O 1
ATOM 2185 N N . HIS A 1 291 ? 12.209 -6.407 31.950 1.00 17.28 312 HIS A N 1
ATOM 2186 C CA . HIS A 1 291 ? 13.066 -7.412 32.625 1.00 16.88 312 HIS A CA 1
ATOM 2187 C C . HIS A 1 291 ? 12.720 -7.634 34.100 1.00 17.13 312 HIS A C 1
ATOM 2188 O O . HIS A 1 291 ? 13.208 -8.583 34.717 1.00 16.91 312 HIS A O 1
ATOM 2195 N N . MET A 1 292 ? 11.907 -6.758 34.676 1.00 18.84 313 MET A N 1
ATOM 2196 C CA . MET A 1 292 ? 11.444 -6.924 36.045 1.00 19.89 313 MET A CA 1
ATOM 2197 C C . MET A 1 292 ? 12.583 -7.078 37.058 1.00 20.44 313 MET A C 1
ATOM 2198 O O . MET A 1 292 ? 12.400 -7.744 38.065 1.00 20.87 313 MET A O 1
ATOM 2203 N N . ILE A 1 293 ? 13.735 -6.449 36.798 1.00 19.89 314 ILE A N 1
ATOM 2204 C CA . ILE A 1 293 ? 14.925 -6.635 37.648 1.00 20.38 314 ILE A CA 1
ATOM 2205 C C . ILE A 1 293 ? 14.672 -6.224 39.091 1.00 20.41 314 ILE A C 1
ATOM 2206 O O . ILE A 1 293 ? 14.949 -6.995 40.009 1.00 20.04 314 ILE A O 1
ATOM 2211 N N . ASP A 1 294 ? 14.138 -5.024 39.300 1.00 21.75 315 ASP A N 1
ATOM 2212 C CA . ASP A 1 294 ? 13.899 -4.580 40.674 1.00 23.24 315 ASP A CA 1
ATOM 2213 C C . ASP A 1 294 ? 12.881 -5.457 41.381 1.00 22.92 315 ASP A C 1
ATOM 2214 O O . ASP A 1 294 ? 13.082 -5.814 42.554 1.00 23.71 315 ASP A O 1
ATOM 2219 N N . GLU A 1 295 ? 11.803 -5.824 40.675 1.00 22.96 316 GLU A N 1
ATOM 2220 C CA . GLU A 1 295 ? 10.763 -6.681 41.264 1.00 23.41 316 GLU A CA 1
ATOM 2221 C C . GLU A 1 295 ? 11.313 -8.076 41.599 1.00 21.75 316 GLU A C 1
ATOM 2222 O O . GLU A 1 295 ? 11.043 -8.626 42.670 1.00 22.03 316 GLU A O 1
ATOM 2228 N N . ILE A 1 296 ? 12.100 -8.646 40.686 1.00 20.11 317 ILE A N 1
ATOM 2229 C CA . ILE A 1 296 ? 12.688 -9.950 40.955 1.00 18.70 317 ILE A CA 1
ATOM 2230 C C . ILE A 1 296 ? 13.685 -9.864 42.107 1.00 18.67 317 ILE A C 1
ATOM 2231 O O . ILE A 1 296 ? 13.694 -10.726 42.977 1.00 18.45 317 ILE A O 1
ATOM 2236 N N . ASN A 1 297 ? 14.512 -8.818 42.105 1.00 19.17 318 ASN A N 1
ATOM 2237 C CA . ASN A 1 297 ? 15.460 -8.612 43.203 1.00 19.40 318 ASN A CA 1
ATOM 2238 C C . ASN A 1 297 ? 14.815 -8.539 44.581 1.00 19.78 318 ASN A C 1
ATOM 2239 O O . ASN A 1 297 ? 15.334 -9.124 45.529 1.00 20.02 318 ASN A O 1
ATOM 2244 N N . GLU A 1 298 ? 13.672 -7.853 44.680 1.00 20.84 319 GLU A N 1
ATOM 2245 C CA . GLU A 1 298 ? 12.923 -7.802 45.935 1.00 22.74 319 GLU A CA 1
ATOM 2246 C C . GLU A 1 298 ? 12.506 -9.219 46.327 1.00 21.87 319 GLU A C 1
ATOM 2247 O O . GLU A 1 298 ? 12.695 -9.630 47.468 1.00 22.58 319 GLU A O 1
ATOM 2253 N N . ALA A 1 299 ? 11.974 -9.971 45.366 1.00 20.86 320 ALA A N 1
ATOM 2254 C CA . ALA A 1 299 ? 11.498 -11.322 45.633 1.00 19.94 320 ALA A CA 1
ATOM 2255 C C . ALA A 1 299 ? 12.617 -12.296 46.030 1.00 19.95 320 ALA A C 1
ATOM 2256 O O . ALA A 1 299 ? 12.381 -13.269 46.762 1.00 19.61 320 ALA A O 1
ATOM 2258 N N . LEU A 1 300 ? 13.832 -12.017 45.554 1.00 19.55 321 LEU A N 1
ATOM 2259 C CA . LEU A 1 300 ? 15.010 -12.856 45.834 1.00 19.03 321 LEU A CA 1
ATOM 2260 C C . LEU A 1 300 ? 15.796 -12.489 47.086 1.00 19.99 321 LEU A C 1
ATOM 2261 O O . LEU A 1 300 ? 16.722 -13.213 47.459 1.00 20.55 321 LEU A O 1
ATOM 2266 N N . LYS A 1 301 ? 15.431 -11.380 47.731 1.00 20.93 322 LYS A N 1
ATOM 2267 C CA . LYS A 1 301 ? 16.104 -10.950 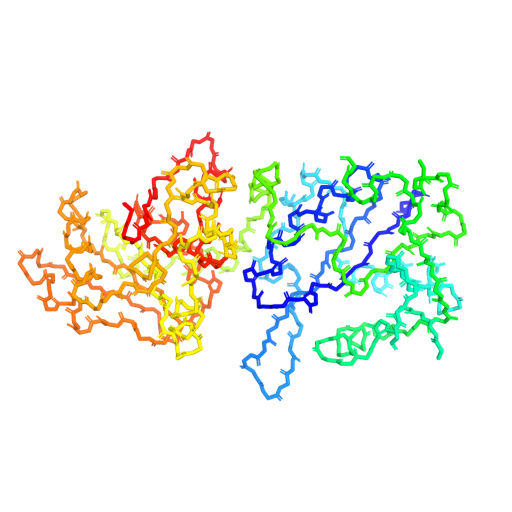48.964 1.00 20.90 322 LYS A CA 1
ATOM 2268 C C . LYS A 1 301 ? 16.302 -12.058 50.008 1.00 21.24 322 LYS A C 1
ATOM 2269 O O . LYS A 1 301 ? 17.399 -12.158 50.566 1.00 21.21 322 LYS A O 1
ATOM 2275 N N . PRO A 1 302 ? 15.266 -12.897 50.267 1.00 20.42 323 PRO A N 1
ATOM 2276 C CA . PRO A 1 302 ? 15.457 -13.988 51.242 1.00 21.42 323 PRO A CA 1
ATOM 2277 C C . PRO A 1 302 ? 16.581 -14.965 50.884 1.00 20.27 323 PRO A C 1
ATOM 2278 O O . PRO A 1 302 ? 17.114 -15.635 51.778 1.00 21.46 323 PRO A O 1
ATOM 2282 N N . TYR A 1 303 ? 16.954 -15.026 49.605 1.00 19.12 324 TYR A N 1
ATOM 2283 C CA . TYR A 1 303 ? 18.006 -15.916 49.147 1.00 18.95 324 TYR A CA 1
ATOM 2284 C C . TYR A 1 303 ? 19.340 -15.199 48.985 1.00 18.99 324 TYR A C 1
ATOM 2285 O O . TYR A 1 303 ? 20.352 -15.850 48.748 1.00 18.38 324 TYR A O 1
ATOM 2294 N N . GLU A 1 304 ? 19.340 -13.867 49.141 1.00 19.45 325 GLU A N 1
ATOM 2295 C CA . GLU A 1 304 ? 20.556 -13.042 49.021 1.00 19.57 325 GLU A CA 1
ATOM 2296 C C . GLU A 1 304 ? 21.244 -13.307 47.682 1.00 18.27 325 GLU A C 1
ATOM 2297 O O . GLU A 1 304 ? 22.465 -13.517 47.602 1.00 18.45 325 GLU A O 1
ATOM 2303 N N . ILE A 1 305 ? 20.437 -13.322 46.624 1.00 17.19 326 ILE A N 1
ATOM 2304 C CA . ILE A 1 305 ? 20.959 -13.374 45.262 1.00 16.78 326 ILE A CA 1
ATOM 2305 C C . ILE A 1 305 ? 20.233 -12.337 44.430 1.00 17.32 326 ILE A C 1
ATOM 2306 O O . ILE A 1 305 ? 19.225 -11.783 44.895 1.00 18.33 326 ILE A O 1
ATOM 2311 N N . GLU A 1 306 ? 20.737 -12.082 43.216 1.00 16.75 327 GLU A N 1
ATOM 2312 C CA . GLU A 1 306 ? 20.150 -11.060 42.337 1.00 17.13 327 GLU A CA 1
ATOM 2313 C C . GLU A 1 306 ? 19.906 -11.579 40.941 1.00 16.37 327 GLU A C 1
ATOM 2314 O O . GLU A 1 306 ? 20.504 -12.578 40.525 1.00 16.29 327 GLU A O 1
ATOM 2320 N N . ALA A 1 307 ? 18.988 -10.896 40.257 1.00 16.65 328 ALA A N 1
ATOM 2321 C CA . ALA A 1 307 ? 18.732 -11.080 38.840 1.00 16.19 328 ALA A CA 1
ATOM 2322 C C . ALA A 1 307 ? 19.574 -10.072 38.076 1.00 15.94 328 ALA A C 1
ATOM 2323 O O . ALA A 1 307 ? 19.797 -8.932 38.538 1.00 17.51 328 ALA A O 1
ATOM 2325 N N . HIS A 1 308 ? 20.020 -10.493 36.907 1.00 15.41 329 HIS A N 1
ATOM 2326 C CA . HIS A 1 308 ? 20.911 -9.700 36.075 1.00 15.40 329 HIS A CA 1
ATOM 2327 C C . HIS A 1 308 ? 20.433 -9.762 34.634 1.00 15.21 329 HIS A C 1
ATOM 2328 O O . HIS A 1 308 ? 19.878 -10.770 34.187 1.00 14.69 329 HIS A O 1
ATOM 2335 N N . ARG A 1 309 ? 20.664 -8.667 33.904 1.00 16.16 330 ARG A N 1
ATOM 2336 C CA . ARG A 1 309 ? 20.323 -8.597 32.496 1.00 16.20 330 ARG A CA 1
ATOM 2337 C C . ARG A 1 309 ? 21.486 -7.963 31.755 1.00 16.96 330 ARG A C 1
ATOM 2338 O O . ARG A 1 309 ? 22.342 -7.315 32.378 1.00 16.92 330 ARG A O 1
ATOM 2346 N N . GLN A 1 310 ? 21.510 -8.167 30.436 1.00 17.71 331 GLN A N 1
ATOM 2347 C CA . GLN A 1 310 ? 22.415 -7.418 29.553 1.00 19.30 331 GLN A CA 1
ATOM 2348 C C . GLN A 1 310 ? 21.842 -6.033 29.254 1.00 20.02 331 GLN A C 1
ATOM 2349 O O . GLN A 1 310 ? 20.632 -5.888 29.081 1.00 19.86 331 GLN A O 1
ATOM 2355 N N . GLU A 1 311 ? 22.710 -5.033 29.190 1.00 22.91 332 GLU A N 1
ATOM 2356 C CA . GLU A 1 311 ? 22.286 -3.671 28.818 1.00 25.00 332 GLU A CA 1
ATOM 2357 C C . GLU A 1 311 ? 23.195 -3.143 27.720 1.00 26.26 332 GLU A C 1
ATOM 2358 O O . GLU A 1 311 ? 24.360 -2.858 27.999 1.00 28.23 332 GLU A O 1
ATOM 2364 N N . PRO A 1 312 ? 22.683 -3.026 26.478 1.00 25.83 333 PRO A N 1
ATOM 2365 C CA . PRO A 1 312 ? 21.301 -3.373 26.106 1.00 25.02 333 PRO A CA 1
ATOM 2366 C C . PRO A 1 312 ? 21.127 -4.887 25.996 1.00 23.35 333 PRO A C 1
ATOM 2367 O O . PRO A 1 312 ? 22.131 -5.620 26.019 1.00 22.89 333 PRO A O 1
ATOM 2371 N N . ASP A 1 313 ? 19.879 -5.351 25.870 1.00 22.33 334 ASP A N 1
ATOM 2372 C CA . ASP A 1 313 ? 19.610 -6.788 25.730 1.00 20.81 334 ASP A CA 1
ATOM 2373 C C . ASP A 1 313 ? 19.828 -7.212 24.270 1.00 20.21 334 ASP A C 1
ATOM 2374 O O . ASP A 1 313 ? 19.018 -6.866 23.402 1.00 20.50 334 ASP A O 1
ATOM 2379 N N . ASP A 1 314 ? 20.942 -7.922 24.015 1.00 18.27 335 ASP A N 1
ATOM 2380 C CA . ASP A 1 314 ? 21.311 -8.433 22.671 1.00 17.87 335 ASP A CA 1
ATOM 2381 C C . ASP A 1 314 ? 20.656 -9.774 22.506 1.00 16.53 335 ASP A C 1
ATOM 2382 O O . ASP A 1 314 ? 20.949 -10.713 23.268 1.00 16.84 335 ASP A O 1
ATOM 2387 N N . MET A 1 315 ? 19.749 -9.891 21.544 1.00 15.17 336 MET A N 1
ATOM 2388 C CA . MET A 1 315 ? 18.912 -11.082 21.513 1.00 14.10 336 MET A CA 1
ATOM 2389 C C . MET A 1 315 ? 19.711 -12.377 21.356 1.00 12.17 336 MET A C 1
ATOM 2390 O O . MET A 1 315 ? 19.318 -13.404 21.914 1.00 13.17 336 MET A O 1
ATOM 2395 N N . TYR A 1 316 ? 20.797 -12.350 20.574 1.00 11.08 337 TYR A N 1
ATOM 2396 C CA . TYR A 1 316 ? 21.480 -13.606 20.252 1.00 11.53 337 TYR A CA 1
ATOM 2397 C C . TYR A 1 316 ? 22.321 -14.063 21.425 1.00 11.76 337 TYR A C 1
ATOM 2398 O O . TYR A 1 316 ? 22.327 -15.260 21.769 1.00 12.06 337 TYR A O 1
ATOM 2407 N N . THR A 1 317 ? 23.000 -13.116 22.048 1.00 13.12 338 THR A N 1
ATOM 2408 C CA . THR A 1 317 ? 23.803 -13.419 23.226 1.00 13.56 338 THR A CA 1
ATOM 2409 C C . THR A 1 317 ? 22.866 -13.855 24.352 1.00 12.33 338 THR A C 1
ATOM 2410 O O . THR A 1 317 ? 23.192 -14.794 25.083 1.00 13.06 338 THR A O 1
ATOM 2414 N N . SER A 1 318 ? 21.673 -13.267 24.431 1.00 12.11 339 SER A N 1
ATOM 2415 C CA . SER A 1 318 ? 20.682 -13.738 25.427 1.00 11.68 339 SER A CA 1
ATOM 2416 C C . SER A 1 318 ? 20.304 -15.187 25.178 1.00 11.68 339 SER A C 1
ATOM 2417 O O . SER A 1 318 ? 20.242 -15.972 26.119 1.00 11.42 339 SER A O 1
ATOM 2420 N N . LEU A 1 319 ? 20.010 -15.542 23.928 1.00 10.34 340 LEU A N 1
ATOM 2421 C CA . LEU A 1 319 ? 19.708 -16.944 23.621 1.00 10.02 340 LEU A CA 1
ATOM 2422 C C . LEU A 1 319 ? 20.859 -17.873 24.037 1.00 10.06 340 LEU A C 1
ATOM 2423 O O . LEU A 1 319 ? 20.640 -18.968 24.604 1.00 9.93 340 LEU A O 1
ATOM 2428 N N . ALA A 1 320 ? 22.087 -17.463 23.717 1.00 10.44 341 ALA A N 1
ATOM 2429 C CA . ALA A 1 320 ? 23.254 -18.269 24.034 1.00 10.95 341 ALA A CA 1
ATOM 2430 C C . ALA A 1 320 ? 23.401 -18.455 25.548 1.00 10.95 341 ALA A C 1
ATOM 2431 O O . ALA A 1 320 ? 23.665 -19.569 26.015 1.00 11.02 341 ALA A O 1
ATOM 2433 N N . ILE A 1 321 ? 23.224 -17.373 26.306 1.00 10.08 342 ILE A N 1
ATOM 2434 C CA . ILE A 1 321 ? 23.306 -17.448 27.779 1.00 9.71 342 ILE A CA 1
ATOM 2435 C C . ILE A 1 321 ? 22.255 -18.401 28.323 1.00 10.89 342 ILE A C 1
ATOM 2436 O O . ILE A 1 321 ? 22.535 -19.217 29.176 1.00 11.52 342 ILE A O 1
ATOM 2441 N N . MET A 1 322 ? 21.028 -18.296 27.818 1.00 10.54 343 MET A N 1
ATOM 2442 C CA . MET A 1 322 ? 19.963 -19.176 28.300 1.00 10.96 343 MET A CA 1
ATOM 2443 C C . MET A 1 322 ? 20.266 -20.624 27.955 1.00 11.42 343 MET A C 1
ATOM 2444 O O . MET A 1 322 ? 19.904 -21.525 28.719 1.00 11.82 343 MET A O 1
ATOM 2449 N N . GLY A 1 323 ? 20.916 -20.871 26.814 1.00 10.81 344 GLY A N 1
ATOM 2450 C CA . GLY A 1 323 ? 21.274 -22.256 26.439 1.00 12.49 344 GLY A CA 1
ATOM 2451 C C . GLY A 1 323 ? 22.322 -22.835 27.380 1.00 12.17 344 GLY A C 1
ATOM 2452 O O . GLY A 1 323 ? 22.399 -24.075 27.548 1.00 13.89 344 GLY A O 1
ATOM 2453 N N . ARG A 1 324 ? 23.105 -21.958 28.021 1.00 12.03 345 ARG A N 1
ATOM 2454 C CA . ARG A 1 324 ? 24.187 -22.369 28.944 1.00 12.60 345 ARG A CA 1
ATOM 2455 C C . ARG A 1 324 ? 23.768 -22.452 30.405 1.00 11.90 345 ARG A C 1
ATOM 2456 O O . ARG A 1 324 ? 24.555 -22.914 31.248 1.00 13.17 345 ARG A O 1
ATOM 2464 N N . ALA A 1 325 ? 22.534 -22.051 30.704 1.00 11.26 346 ALA A N 1
ATOM 2465 C CA . ALA A 1 325 ? 22.046 -21.955 32.086 1.00 10.68 346 ALA A CA 1
ATOM 2466 C C . ALA A 1 325 ? 21.968 -23.306 32.769 1.00 11.46 346 ALA A C 1
ATOM 2467 O O . ALA A 1 325 ? 21.813 -24.318 32.110 1.00 11.83 346 ALA A O 1
ATOM 2469 N N . ASP A 1 326 ? 22.041 -23.310 34.096 1.00 11.19 347 ASP A N 1
ATOM 2470 C CA . ASP A 1 326 ? 21.813 -24.558 34.827 1.00 11.54 347 ASP A CA 1
ATOM 2471 C C . ASP A 1 326 ? 20.365 -24.980 34.728 1.00 11.89 347 ASP A C 1
ATOM 2472 O O . ASP A 1 326 ? 20.094 -26.177 34.635 1.00 12.55 347 ASP A O 1
ATOM 2477 N N . LEU A 1 327 ? 19.446 -24.025 34.725 1.00 11.30 348 LEU A N 1
ATOM 2478 C CA . LEU A 1 327 ? 18.013 -24.279 34.501 1.00 11.23 348 LEU A CA 1
ATOM 2479 C C . LEU A 1 327 ? 17.453 -23.118 33.689 1.00 11.27 348 LEU A C 1
ATOM 2480 O O . LEU A 1 327 ? 17.762 -21.969 33.982 1.00 12.16 348 LEU A O 1
ATOM 2485 N N . PHE A 1 328 ? 16.673 -23.426 32.657 1.00 10.94 349 PHE A N 1
ATOM 2486 C CA . PHE A 1 328 ? 15.987 -22.441 31.828 1.00 11.20 349 PHE A CA 1
ATOM 2487 C C . PHE A 1 328 ? 14.497 -22.527 32.123 1.00 11.72 349 PHE A C 1
ATOM 2488 O O . PHE A 1 328 ? 13.945 -23.623 32.136 1.00 13.16 349 PHE A O 1
ATOM 2496 N N . VAL A 1 329 ? 13.879 -21.375 32.398 1.00 11.70 350 VAL A N 1
ATOM 2497 C CA . VAL A 1 329 ? 12.396 -21.282 32.462 1.00 12.19 350 VAL A CA 1
ATOM 2498 C C . VAL A 1 329 ? 11.946 -20.378 31.327 1.00 11.86 350 VAL A C 1
ATOM 2499 O O . VAL A 1 329 ? 12.265 -19.182 31.313 1.00 12.55 350 VAL A O 1
ATOM 2503 N N . GLY A 1 330 ? 11.229 -20.951 30.363 1.00 12.37 351 GLY A N 1
ATOM 2504 C CA . GLY A 1 330 ? 10.801 -20.187 29.197 1.00 12.02 351 GLY A CA 1
ATOM 2505 C C . GLY A 1 330 ? 9.323 -19.911 29.118 1.00 12.59 351 GLY A C 1
ATOM 2506 O O . GLY A 1 330 ? 8.569 -20.251 30.046 1.00 13.31 351 GLY A O 1
ATOM 2507 N N . ASN A 1 331 ? 8.951 -19.311 27.993 1.00 12.24 352 ASN A N 1
ATOM 2508 C CA . ASN A 1 331 ? 7.562 -19.087 27.637 1.00 14.37 352 ASN A CA 1
ATOM 2509 C C . ASN A 1 331 ? 7.197 -20.111 26.584 1.00 14.20 352 ASN A C 1
ATOM 2510 O O . ASN A 1 331 ? 7.783 -20.140 25.501 1.00 14.93 352 ASN A O 1
ATOM 2515 N N . CYS A 1 332 ? 6.234 -20.958 26.915 1.00 16.14 353 CYS A N 1
ATOM 2516 C CA . CYS A 1 332 ? 5.892 -22.070 26.049 1.00 16.66 353 CYS A CA 1
ATOM 2517 C C . CYS A 1 332 ? 5.383 -21.657 24.671 1.00 16.11 353 CYS A C 1
ATOM 2518 O O . CYS A 1 332 ? 5.543 -22.404 23.701 1.00 16.09 353 CYS A O 1
ATOM 2521 N N . VAL A 1 333 ? 4.752 -20.495 24.578 1.00 15.62 354 VAL A N 1
ATOM 2522 C CA . VAL A 1 333 ? 4.184 -20.063 23.292 1.00 15.79 354 VAL A CA 1
ATOM 2523 C C . VAL A 1 333 ? 5.247 -19.430 22.386 1.00 14.57 354 VAL A C 1
ATOM 2524 O O . VAL A 1 333 ? 5.141 -19.416 21.168 1.00 15.28 354 VAL A O 1
ATOM 2528 N N . SER A 1 334 ? 6.311 -18.924 22.981 1.00 13.99 355 SER A N 1
ATOM 2529 C CA . SER A 1 334 ? 7.274 -18.165 22.205 1.00 12.81 355 SER A CA 1
ATOM 2530 C C . SER A 1 334 ? 8.225 -19.051 21.398 1.00 12.49 355 SER A C 1
ATOM 2531 O O . SER A 1 334 ? 8.917 -19.937 21.955 1.00 12.01 355 SER A O 1
ATOM 2534 N N . THR A 1 335 ? 8.327 -18.768 20.106 1.00 12.52 356 THR A N 1
ATOM 2535 C CA . THR A 1 335 ? 9.314 -19.472 19.278 1.00 12.49 356 THR A CA 1
ATOM 2536 C C . THR A 1 335 ? 10.755 -19.064 19.609 1.00 12.70 356 THR A C 1
ATOM 2537 O O . THR A 1 335 ? 11.703 -19.769 19.253 1.00 12.36 356 THR A O 1
ATOM 2541 N N . PHE A 1 336 ? 10.911 -17.920 20.277 1.00 10.92 357 PHE A N 1
ATOM 2542 C CA . PHE A 1 336 ? 12.209 -17.472 20.760 1.00 10.18 357 PHE A CA 1
ATOM 2543 C C . PHE A 1 336 ? 12.662 -18.381 21.926 1.00 10.54 357 PHE A C 1
ATOM 2544 O O . PHE A 1 336 ? 13.778 -18.913 21.930 1.00 11.01 357 PHE A O 1
ATOM 2552 N N . SER A 1 337 ? 11.764 -18.598 22.895 1.00 10.22 358 SER A N 1
ATOM 2553 C CA . SER A 1 337 ? 12.007 -19.619 23.928 1.00 10.64 358 SER A CA 1
ATOM 2554 C C . SER A 1 337 ? 12.257 -20.985 23.300 1.00 10.72 358 SER A C 1
ATOM 2555 O O . SER A 1 337 ? 13.054 -21.767 23.832 1.00 10.24 358 SER A O 1
ATOM 2558 N N . HIS A 1 338 ? 11.595 -21.265 22.166 1.00 10.91 359 HIS A N 1
ATOM 2559 C CA . HIS A 1 338 ? 11.682 -22.622 21.572 1.00 10.90 359 HIS A CA 1
ATOM 2560 C C . HIS A 1 338 ? 13.098 -22.884 21.059 1.00 11.03 359 HIS A C 1
ATOM 2561 O O . HIS A 1 338 ? 13.599 -24.006 21.158 1.00 11.06 359 HIS A O 1
ATOM 2568 N N . ILE A 1 339 ? 13.766 -21.837 20.570 1.00 9.96 360 ILE A N 1
ATOM 2569 C CA . ILE A 1 339 ? 15.185 -21.956 20.206 1.00 9.83 360 ILE A CA 1
ATOM 2570 C C . ILE A 1 339 ? 15.985 -22.488 21.406 1.00 10.72 360 ILE A C 1
ATOM 2571 O O . ILE A 1 339 ? 16.767 -23.436 21.275 1.00 11.77 360 ILE A O 1
ATOM 2576 N N . VAL A 1 340 ? 15.766 -21.891 22.573 1.00 10.56 361 VAL A N 1
ATOM 2577 C CA . VAL A 1 340 ? 16.518 -22.281 23.767 1.00 10.48 361 VAL A CA 1
ATOM 2578 C C . VAL A 1 340 ? 16.181 -23.724 24.155 1.00 10.71 361 VAL A C 1
ATOM 2579 O O . VAL A 1 340 ? 17.081 -24.507 24.455 1.00 11.42 361 VAL A O 1
ATOM 2583 N N . LYS A 1 341 ? 14.892 -24.055 24.182 1.00 10.19 362 LYS A N 1
ATOM 2584 C CA . LYS A 1 341 ? 14.453 -25.410 24.543 1.00 10.67 362 LYS A CA 1
ATOM 2585 C C . LYS A 1 341 ? 15.119 -26.453 23.645 1.00 11.53 362 LYS A C 1
ATOM 2586 O O . LYS A 1 341 ? 15.673 -27.442 24.157 1.00 12.15 362 LYS A O 1
ATOM 2592 N N . ARG A 1 342 ? 15.100 -26.237 22.328 1.00 11.78 363 ARG A N 1
ATOM 2593 C CA . ARG A 1 342 ? 15.726 -27.184 21.395 1.00 11.64 363 ARG A CA 1
ATOM 2594 C C . ARG A 1 342 ? 17.244 -27.283 21.557 1.00 11.96 363 ARG A C 1
ATOM 2595 O O . ARG A 1 342 ? 17.823 -28.380 21.434 1.00 11.86 363 ARG A O 1
ATOM 2603 N N . GLU A 1 343 ? 17.883 -26.148 21.821 1.00 11.45 364 GLU A N 1
ATOM 2604 C CA . GLU A 1 343 ? 19.325 -26.160 22.024 1.00 12.10 364 GLU A CA 1
ATOM 2605 C C . GLU A 1 343 ? 19.644 -26.972 23.274 1.00 12.83 364 GLU A C 1
ATOM 2606 O O . GLU A 1 343 ? 20.538 -27.840 23.276 1.00 12.84 364 GLU A O 1
ATOM 2612 N N . ARG A 1 344 ? 18.892 -26.719 24.329 1.00 12.46 365 ARG A N 1
ATOM 2613 C CA . ARG A 1 344 ? 19.116 -27.439 25.585 1.00 11.91 365 ARG A CA 1
ATOM 2614 C C . ARG A 1 344 ? 18.810 -28.919 25.446 1.00 12.93 365 ARG A C 1
ATOM 2615 O O . ARG A 1 344 ? 19.494 -29.756 26.038 1.00 14.61 365 ARG A O 1
ATOM 2623 N N . ASP A 1 345 ? 17.822 -29.248 24.629 1.00 12.04 366 ASP A N 1
ATOM 2624 C CA . ASP A 1 345 ? 17.487 -30.655 24.411 1.00 13.49 366 ASP A CA 1
ATOM 2625 C C . ASP A 1 345 ? 18.517 -31.395 23.564 1.00 14.13 366 ASP A C 1
ATOM 2626 O O . ASP A 1 345 ? 18.731 -32.596 23.773 1.00 15.84 366 ASP A O 1
ATOM 2631 N N . HIS A 1 346 ? 19.113 -30.711 22.581 1.00 14.26 367 HIS A N 1
ATOM 2632 C CA . HIS A 1 346 ? 19.800 -31.406 21.479 1.00 15.60 367 HIS A CA 1
ATOM 2633 C C . HIS A 1 346 ? 21.252 -31.072 21.206 1.00 16.07 367 HIS A C 1
ATOM 2634 O O . HIS A 1 346 ? 21.906 -31.834 20.497 1.00 17.68 367 HIS A O 1
ATOM 2641 N N . ALA A 1 347 ? 21.764 -29.959 21.733 1.00 16.39 368 ALA A N 1
ATOM 2642 C CA . ALA A 1 347 ? 23.139 -29.549 21.395 1.00 17.07 368 ALA A CA 1
ATOM 2643 C C . ALA A 1 347 ? 24.156 -30.551 21.912 1.00 18.69 368 ALA A C 1
ATOM 2644 O O . ALA A 1 347 ? 25.166 -30.815 21.246 1.00 19.68 368 ALA A O 1
ATOM 2646 N N . GLY A 1 348 ? 23.873 -31.085 23.090 1.00 18.17 369 GLY A N 1
ATOM 2647 C CA . GLY A 1 348 ? 24.748 -32.063 23.706 1.00 19.66 369 GLY A CA 1
ATOM 2648 C C . GLY A 1 348 ? 24.223 -33.461 23.584 1.00 20.65 369 GLY A C 1
ATOM 2649 O O . GLY A 1 348 ? 23.191 -33.752 22.963 1.00 22.10 369 GLY A O 1
ATOM 2650 N N . GLN A 1 349 ? 24.951 -34.356 24.219 1.00 20.57 370 GLN A N 1
ATOM 2651 C CA . GLN A 1 349 ? 24.630 -35.734 24.168 1.00 20.96 370 GLN A CA 1
ATOM 2652 C C . GLN A 1 349 ? 23.402 -36.042 25.017 1.00 20.97 370 GLN A C 1
ATOM 2653 O O . GLN A 1 349 ? 22.664 -36.970 24.717 1.00 23.32 370 GLN A O 1
ATOM 2659 N N . SER A 1 350 ? 23.202 -35.241 26.067 1.00 20.06 371 SER A N 1
ATOM 2660 C CA . SER A 1 350 ? 22.098 -35.388 27.011 1.00 19.46 371 SER A CA 1
ATOM 2661 C C . SER A 1 350 ? 21.391 -34.041 27.138 1.00 18.87 371 SER A C 1
ATOM 2662 O O . SER A 1 350 ? 22.034 -33.015 26.974 1.00 18.10 371 SER A O 1
ATOM 2665 N N . PRO A 1 351 ? 20.063 -34.052 27.393 1.00 19.49 372 PRO A N 1
ATOM 2666 C CA . PRO A 1 351 ? 19.378 -32.741 27.513 1.00 18.84 372 PRO A CA 1
ATOM 2667 C C . PRO A 1 351 ? 19.737 -32.031 28.811 1.00 17.94 372 PRO A C 1
ATOM 2668 O O . PRO A 1 351 ? 19.989 -32.668 29.844 1.00 19.17 372 PRO A O 1
ATOM 2672 N N . ARG A 1 352 ? 19.777 -30.708 28.731 1.00 16.65 373 ARG A N 1
ATOM 2673 C CA . ARG A 1 352 ? 19.904 -29.853 29.891 1.00 16.67 373 ARG A CA 1
ATOM 2674 C C . ARG A 1 352 ? 18.490 -29.444 30.305 1.00 16.87 373 ARG A C 1
ATOM 2675 O O . ARG A 1 352 ? 17.636 -29.216 29.434 1.00 17.19 373 ARG A O 1
ATOM 2683 N N . PRO A 1 353 ? 18.229 -29.338 31.612 1.00 16.59 374 PRO A N 1
ATOM 2684 C CA . PRO A 1 353 ? 16.840 -29.154 32.035 1.00 16.35 374 PRO A CA 1
ATOM 2685 C C . PRO A 1 353 ? 16.196 -27.814 31.721 1.00 14.73 374 PRO A C 1
ATOM 2686 O O . PRO A 1 353 ? 16.833 -26.754 31.818 1.00 13.60 374 PRO A O 1
ATOM 2690 N N . SER A 1 354 ? 14.920 -27.884 31.370 1.00 15.04 375 SER A N 1
ATOM 2691 C CA . SER A 1 354 ? 14.124 -26.713 31.103 1.00 14.31 375 SER A CA 1
ATOM 2692 C C . SER A 1 354 ? 12.745 -26.856 31.740 1.00 15.26 375 SER A C 1
ATOM 2693 O O . SER A 1 354 ? 12.293 -27.977 32.059 1.00 17.94 375 SER A O 1
ATOM 2696 N N . ALA A 1 355 ? 12.107 -25.711 31.929 1.00 15.23 376 ALA A N 1
ATOM 2697 C CA . ALA A 1 355 ? 10.739 -25.629 32.435 1.00 14.41 376 ALA A CA 1
ATOM 2698 C C . ALA A 1 355 ? 10.099 -24.446 31.744 1.00 14.45 376 ALA A C 1
ATOM 2699 O O . ALA A 1 355 ? 10.782 -23.682 31.069 1.00 13.94 376 ALA A O 1
ATOM 2701 N N . PHE A 1 356 ? 8.791 -24.290 31.929 1.00 15.06 377 PHE A N 1
ATOM 2702 C CA . PHE A 1 356 ? 8.052 -23.188 31.337 1.00 15.39 377 PHE A CA 1
ATOM 2703 C C . PHE A 1 356 ? 7.114 -22.597 32.367 1.00 15.79 377 PHE A C 1
ATOM 2704 O O . PHE A 1 356 ? 6.568 -23.314 33.213 1.00 17.25 377 PHE A O 1
ATOM 2712 N N . PHE A 1 357 ? 6.921 -21.286 32.291 1.00 15.90 378 PHE A N 1
ATOM 2713 C CA . PHE A 1 357 ? 5.936 -20.633 33.160 1.00 16.91 378 PHE A CA 1
ATOM 2714 C C . PHE A 1 357 ? 4.558 -21.251 32.970 1.00 18.49 378 PHE A C 1
ATOM 2715 O O . PHE A 1 357 ? 4.130 -21.535 31.861 1.00 19.08 378 PHE A O 1
ATOM 2723 N N . GLY A 1 358 ? 3.898 -21.504 34.093 1.00 20.01 379 GLY A N 1
ATOM 2724 C CA . GLY A 1 358 ? 2.510 -22.039 34.085 1.00 22.91 379 GLY A CA 1
ATOM 2725 C C . GLY A 1 358 ? 2.358 -23.525 33.786 1.00 24.72 379 GLY A C 1
ATOM 2726 O O . GLY A 1 358 ? 1.216 -24.039 33.684 1.00 26.23 379 GLY A O 1
ATOM 2727 N N . ILE A 1 359 ? 3.481 -24.225 33.643 1.00 25.61 380 ILE A N 1
ATOM 2728 C CA . ILE A 1 359 ? 3.498 -25.661 33.349 1.00 27.29 380 ILE A CA 1
ATOM 2729 C C . ILE A 1 359 ? 4.131 -26.371 34.531 1.00 29.24 380 ILE A C 1
ATOM 2730 O O . ILE A 1 359 ? 5.313 -26.146 34.822 1.00 29.85 380 ILE A O 1
#

CATH classification: 3.40.50.11340 (+1 more: 3.40.50.11350)

Organism: Caenorhabditis elegans (NCBI:txid6239)